Protein AF-A0A0K1W1T4-F1 (afdb_monomer_lite)

Radius of gyration: 21.36 Å; chains: 1; bounding box: 50×46×60 Å

Sequence (310 aa):
MKLNSIQVIDEGYFLVNEHQNFRFDKNIAKSFIEKLEFPIIILDTEFFNNSHDNSDYDKKLYDDKNKDLVYVVQYSFAKSLKEISSRDNKKAIKSISIKRNFNDKSYNFYSQYEKMVVSFLNMCRNKDIKTIVCAGASNDIKIINIWVNNYKKLFSKRPLKMTFLNKEKNETNVNFFDVYDILQNCFSFSNTKSNGEEFWNKNNLPSGKQNDEMISLTSMKKFFGWFDQIVDNIFKTEKHDIYSMCCEAYTFFSYPLDKKISFESYKRMNNTIKKVIDHCYNDVLKILIFFDFIFEFTYNFYDKNKYIKK

pLDDT: mean 92.56, std 5.45, range [69.75, 98.5]

Organism: NCBI:txid216942

Secondary structure (DSSP, 8-state):
--TT-BEEEETTEEESSSS-EEEE-HHHHHHHHTT--SSEEEEEEEEE-GGG-----SS-S--SS---EEEEEEEEEES-HHHHHHS-HHHH-EEEE----TT-TT--HHHHHHHHHHHHHHHHHHTT--EEEESSTHHHHHHHHHHHHHTGGGGSSS--TTEEEETTTTEEEEPEEEHHHHHHHHEEE-SB-TTSSBSS-GGGSPEETTEEEEEPP-SHHHHHHHTGGGS-S-SPP--S-HHHHHHHHHHHHH--TTSPPPHHHHHHHHHHHHHHHHHHHHHHHHHHHHHHHHHHHHHS-TTT-TTB--

Structure (mmCIF, N/CA/C/O backbone):
data_AF-A0A0K1W1T4-F1
#
_entry.id   AF-A0A0K1W1T4-F1
#
loop_
_atom_site.group_PDB
_atom_site.id
_atom_site.type_symbol
_atom_site.label_atom_id
_atom_site.label_alt_id
_atom_site.label_comp_id
_atom_site.label_asym_id
_atom_site.label_entity_id
_atom_site.label_seq_id
_atom_site.pdbx_PDB_ins_code
_atom_site.Cartn_x
_atom_site.Cartn_y
_atom_site.Cartn_z
_atom_site.occupancy
_atom_site.B_iso_or_equiv
_atom_site.auth_seq_id
_atom_site.auth_comp_id
_atom_site.auth_asym_id
_atom_site.auth_atom_id
_atom_site.pdbx_PDB_model_num
ATOM 1 N N . MET A 1 1 ? 0.036 4.161 -15.814 1.00 81.94 1 MET A N 1
ATOM 2 C CA . MET A 1 1 ? 1.180 4.081 -16.739 1.00 81.94 1 MET A CA 1
ATOM 3 C C . MET A 1 1 ? 0.616 3.953 -18.137 1.00 81.94 1 MET A C 1
ATOM 5 O O . MET A 1 1 ? -0.178 3.044 -18.369 1.00 81.94 1 MET A O 1
ATOM 9 N N . LYS A 1 2 ? 0.950 4.898 -19.011 1.00 84.88 2 LYS A N 1
ATOM 10 C CA . LYS A 1 2 ? 0.462 5.005 -20.380 1.00 84.88 2 LYS A CA 1
ATOM 11 C C . LYS A 1 2 ? 0.959 3.803 -21.171 1.00 84.88 2 LYS A C 1
ATOM 13 O O . LYS A 1 2 ? 2.096 3.366 -21.014 1.00 84.88 2 LYS A O 1
ATOM 18 N N . LEU A 1 3 ? 0.075 3.239 -21.979 1.00 88.56 3 LEU A N 1
ATOM 19 C CA . LEU A 1 3 ? 0.405 2.097 -22.823 1.00 88.56 3 LEU A CA 1
ATOM 20 C C . LEU A 1 3 ? 1.237 2.553 -24.026 1.00 88.56 3 LEU A C 1
ATOM 22 O O . LEU A 1 3 ? 1.067 3.674 -24.507 1.00 88.56 3 LEU A O 1
ATOM 26 N N . ASN A 1 4 ? 2.087 1.662 -24.536 1.00 89.50 4 ASN A N 1
ATOM 27 C CA . ASN A 1 4 ? 2.912 1.882 -25.729 1.00 89.50 4 ASN A CA 1
ATOM 28 C C . ASN A 1 4 ? 3.756 3.180 -25.697 1.00 89.50 4 ASN A C 1
ATOM 30 O O . ASN A 1 4 ? 3.875 3.866 -26.713 1.00 89.50 4 ASN A O 1
ATOM 34 N N . SER A 1 5 ? 4.304 3.556 -24.536 1.00 92.12 5 SER A N 1
ATOM 35 C CA . SER A 1 5 ? 5.027 4.825 -24.357 1.00 92.12 5 SER A CA 1
ATOM 36 C C . SER A 1 5 ? 6.529 4.680 -24.115 1.00 92.12 5 SER A C 1
ATOM 38 O O . SER A 1 5 ? 7.229 5.683 -24.173 1.00 92.12 5 SER A O 1
ATOM 40 N N . ILE A 1 6 ? 7.030 3.476 -23.829 1.00 95.25 6 ILE A N 1
ATOM 41 C CA . ILE A 1 6 ? 8.432 3.233 -23.460 1.00 95.25 6 ILE A CA 1
ATOM 42 C C . ILE A 1 6 ? 9.161 2.566 -24.628 1.00 95.25 6 ILE A C 1
ATOM 44 O O . ILE A 1 6 ? 8.670 1.595 -25.196 1.00 95.25 6 ILE A O 1
ATOM 48 N N . GLN A 1 7 ? 10.333 3.074 -24.995 1.00 95.94 7 GLN A N 1
ATOM 49 C CA . GLN A 1 7 ? 11.178 2.493 -26.039 1.00 95.94 7 GLN A CA 1
ATOM 50 C C . GLN A 1 7 ? 12.239 1.583 -25.417 1.00 95.94 7 GLN A C 1
ATOM 52 O O . GLN A 1 7 ? 12.827 1.915 -24.387 1.00 95.94 7 GLN A O 1
ATOM 57 N N . VAL A 1 8 ? 12.492 0.441 -26.054 1.00 96.69 8 VAL A N 1
ATOM 58 C CA . VAL A 1 8 ? 13.604 -0.449 -25.698 1.00 96.69 8 VAL A CA 1
ATOM 59 C C . VAL A 1 8 ? 14.844 0.035 -26.437 1.00 96.69 8 VAL A C 1
ATOM 61 O O . VAL A 1 8 ? 14.818 0.123 -27.662 1.00 96.69 8 VAL A O 1
ATOM 64 N N . ILE A 1 9 ? 15.906 0.358 -25.700 1.00 96.38 9 ILE A N 1
ATOM 65 C CA . ILE A 1 9 ? 17.200 0.723 -26.290 1.00 96.38 9 ILE A CA 1
ATOM 66 C C . ILE A 1 9 ? 18.110 -0.502 -26.352 1.00 96.38 9 ILE A C 1
ATOM 68 O O . ILE A 1 9 ? 18.726 -0.758 -27.381 1.00 96.38 9 ILE A O 1
ATOM 72 N N . ASP A 1 10 ? 18.163 -1.259 -25.256 1.00 93.12 10 ASP A N 1
ATOM 73 C CA . ASP A 1 10 ? 18.922 -2.503 -25.121 1.00 93.12 10 ASP A CA 1
ATOM 74 C C . ASP A 1 10 ? 18.298 -3.378 -24.015 1.00 93.12 10 ASP A C 1
ATOM 76 O O . ASP A 1 10 ? 17.345 -2.961 -23.344 1.00 93.12 10 ASP A O 1
ATOM 80 N N . GLU A 1 11 ? 18.817 -4.588 -23.796 1.00 90.56 11 GLU A N 1
ATOM 81 C CA . GLU A 1 11 ? 18.393 -5.457 -22.700 1.00 90.56 11 GLU A CA 1
ATOM 82 C C . GLU A 1 11 ? 18.518 -4.728 -21.353 1.00 90.56 11 GLU A C 1
ATOM 84 O O . GLU A 1 11 ? 19.592 -4.317 -20.913 1.00 90.56 11 GLU A O 1
ATOM 89 N N . GLY A 1 12 ? 17.374 -4.540 -20.692 1.00 94.19 12 GLY A N 1
ATOM 90 C CA . GLY A 1 12 ? 17.318 -3.856 -19.404 1.00 94.19 12 GLY A CA 1
ATOM 91 C C . GLY A 1 12 ? 17.535 -2.341 -19.472 1.00 94.19 12 GLY A C 1
ATOM 92 O O . GLY A 1 12 ? 17.618 -1.732 -18.408 1.00 94.19 12 GLY A O 1
ATOM 93 N N . TYR A 1 13 ? 17.600 -1.718 -20.658 1.00 97.12 13 TYR A N 1
ATOM 94 C CA . TYR A 1 13 ? 17.731 -0.267 -20.827 1.00 97.12 13 TYR A CA 1
ATOM 95 C C . TYR A 1 13 ? 16.568 0.332 -21.628 1.00 97.12 13 TYR A C 1
ATOM 97 O O . TYR A 1 13 ? 16.331 -0.014 -22.788 1.00 97.12 13 TYR A O 1
ATOM 105 N N . PHE A 1 14 ? 15.851 1.266 -21.001 1.00 97.25 14 PHE A N 1
ATOM 106 C CA . PHE A 1 14 ? 14.583 1.786 -21.496 1.00 97.25 14 PHE A CA 1
ATOM 107 C C . PHE A 1 14 ? 14.560 3.312 -21.527 1.00 97.25 14 PHE A C 1
ATOM 109 O O . PHE A 1 14 ? 14.937 3.976 -20.559 1.00 97.25 14 PHE A O 1
ATOM 116 N N . LEU A 1 15 ? 14.043 3.864 -22.623 1.00 96.31 15 LEU A N 1
ATOM 117 C CA . LEU A 1 15 ? 13.869 5.298 -22.832 1.00 96.31 15 LEU A CA 1
ATOM 118 C C . LEU A 1 15 ? 12.386 5.667 -22.722 1.00 96.31 15 LEU A C 1
ATOM 120 O O . LEU A 1 15 ? 11.534 5.077 -23.387 1.00 96.31 15 LEU A O 1
ATOM 124 N N . VAL A 1 16 ? 12.077 6.654 -21.885 1.00 94.69 16 VAL A N 1
ATOM 125 C CA . VAL A 1 16 ? 10.714 7.177 -21.693 1.00 94.69 16 VAL A CA 1
ATOM 126 C C . VAL A 1 16 ? 10.476 8.397 -22.578 1.00 94.69 16 VAL A C 1
ATOM 128 O O . VAL A 1 16 ? 9.443 8.498 -23.234 1.00 94.69 16 VAL A O 1
ATOM 131 N N . ASN A 1 17 ? 11.442 9.311 -22.610 1.00 92.19 17 ASN A N 1
ATOM 132 C CA . ASN A 1 17 ? 11.513 10.466 -23.504 1.00 92.19 17 ASN A CA 1
ATOM 133 C C . ASN A 1 17 ? 12.986 10.874 -23.672 1.00 92.19 17 ASN A C 1
ATOM 135 O O . ASN A 1 17 ? 13.865 10.227 -23.113 1.00 92.19 17 ASN A O 1
ATOM 139 N N . GLU A 1 18 ? 13.262 11.940 -24.422 1.00 93.75 18 GLU A N 1
ATOM 140 C CA . GLU A 1 18 ? 14.630 12.401 -24.713 1.00 93.75 18 GLU A CA 1
ATOM 141 C C . GLU A 1 18 ? 15.476 12.723 -23.468 1.00 93.75 18 GLU A C 1
ATOM 143 O O . GLU A 1 18 ? 16.703 12.678 -23.526 1.00 93.75 18 GLU A O 1
ATOM 148 N N . HIS A 1 19 ? 14.834 12.995 -22.331 1.00 94.81 19 HIS A N 1
ATOM 149 C CA . HIS A 1 19 ? 15.504 13.336 -21.083 1.00 94.81 19 HIS A CA 1
ATOM 150 C C . HIS A 1 19 ? 15.443 12.223 -20.042 1.00 94.81 19 HIS A C 1
ATOM 152 O O . HIS A 1 19 ? 16.294 12.191 -19.161 1.00 94.81 19 HIS A O 1
ATOM 158 N N . GLN A 1 20 ? 14.478 11.308 -20.119 1.00 95.69 20 GLN A N 1
ATOM 159 C CA . GLN A 1 20 ? 14.193 10.328 -19.076 1.00 95.69 20 GLN A CA 1
ATOM 160 C C . GLN A 1 20 ? 14.427 8.901 -19.548 1.00 95.69 20 GLN A C 1
ATOM 162 O O . GLN A 1 20 ? 13.792 8.420 -20.488 1.00 95.69 20 GLN A O 1
ATOM 167 N N . ASN A 1 21 ? 15.297 8.193 -18.836 1.00 96.69 21 ASN A N 1
ATOM 168 C CA . ASN A 1 21 ? 15.577 6.785 -19.072 1.00 96.69 21 ASN A CA 1
ATOM 169 C C . ASN A 1 21 ? 15.742 6.022 -17.755 1.00 96.69 21 ASN A C 1
ATOM 171 O O . ASN A 1 21 ? 16.046 6.601 -16.710 1.00 96.69 21 ASN A O 1
ATOM 175 N N . PHE A 1 22 ? 15.520 4.713 -17.804 1.00 97.38 22 PHE A N 1
ATOM 176 C CA . PHE A 1 22 ? 15.737 3.838 -16.662 1.00 97.38 22 PHE A CA 1
ATOM 177 C C . PHE A 1 22 ? 16.382 2.522 -17.088 1.00 97.38 22 PHE A C 1
ATOM 179 O O . PHE A 1 22 ? 16.224 2.053 -18.217 1.00 97.38 22 PHE A O 1
ATOM 186 N N . ARG A 1 23 ? 17.105 1.915 -16.150 1.00 97.75 23 ARG A N 1
ATOM 187 C CA . ARG A 1 23 ? 17.592 0.543 -16.241 1.00 97.75 23 ARG A CA 1
ATOM 188 C C . ARG A 1 23 ? 16.795 -0.352 -15.309 1.00 97.75 23 ARG A C 1
ATOM 190 O O . ARG A 1 23 ? 16.419 0.084 -14.221 1.00 97.75 23 ARG A O 1
ATOM 197 N N . PHE A 1 24 ? 16.553 -1.586 -15.732 1.00 97.31 24 PHE A N 1
ATOM 198 C CA . PHE A 1 24 ? 15.822 -2.581 -14.956 1.00 97.31 24 PHE A CA 1
ATOM 199 C C . PHE A 1 24 ? 16.460 -3.965 -15.076 1.00 97.31 24 PHE A C 1
ATOM 201 O O . PHE A 1 24 ? 16.630 -4.480 -16.181 1.00 97.31 24 PHE A O 1
ATOM 208 N N . ASP A 1 25 ? 16.756 -4.580 -13.932 1.00 97.12 25 ASP A N 1
ATOM 209 C CA . ASP A 1 25 ? 17.255 -5.953 -13.861 1.00 97.12 25 ASP A CA 1
ATOM 210 C C . ASP A 1 25 ? 16.106 -6.938 -13.590 1.00 97.12 25 ASP A C 1
ATOM 212 O O . ASP A 1 25 ? 15.606 -7.070 -12.466 1.00 97.12 25 ASP A O 1
ATOM 216 N N . LYS A 1 26 ? 15.707 -7.669 -14.638 1.00 95.88 26 LYS A N 1
ATOM 217 C CA . LYS A 1 26 ? 14.633 -8.672 -14.568 1.00 95.88 26 LYS A CA 1
ATOM 218 C C . LYS A 1 26 ? 14.968 -9.857 -13.658 1.00 95.88 26 LYS A C 1
ATOM 220 O O . LYS A 1 26 ? 14.061 -10.439 -13.066 1.00 95.88 26 LYS A O 1
ATOM 225 N N . ASN A 1 27 ? 16.241 -10.240 -13.550 1.00 95.81 27 ASN A N 1
ATOM 226 C CA . ASN A 1 27 ? 16.654 -11.415 -12.785 1.00 95.81 27 ASN A CA 1
ATOM 227 C C . ASN A 1 27 ? 16.607 -11.108 -11.287 1.00 95.81 27 ASN A C 1
ATOM 229 O O . ASN A 1 27 ? 16.060 -11.894 -10.511 1.00 95.81 27 ASN A O 1
ATOM 233 N N . ILE A 1 28 ? 17.095 -9.927 -10.894 1.00 96.31 28 ILE A N 1
ATOM 234 C CA . ILE A 1 28 ? 16.978 -9.444 -9.515 1.00 96.31 28 ILE A CA 1
ATOM 235 C C . ILE A 1 28 ? 15.500 -9.290 -9.148 1.00 96.31 28 ILE A C 1
ATOM 237 O O . ILE A 1 28 ? 15.074 -9.833 -8.126 1.00 96.31 28 ILE A O 1
ATOM 241 N N . ALA A 1 29 ? 14.689 -8.652 -9.998 1.00 96.25 29 ALA A N 1
ATOM 242 C CA . ALA A 1 29 ? 13.256 -8.494 -9.751 1.00 96.25 29 ALA A CA 1
ATOM 243 C C . ALA A 1 29 ? 12.542 -9.837 -9.549 1.00 96.25 29 ALA A C 1
ATOM 245 O O . ALA A 1 29 ? 11.797 -10.002 -8.581 1.00 96.25 29 ALA A O 1
ATOM 246 N N . LYS A 1 30 ? 12.825 -10.828 -10.403 1.00 95.75 30 LYS A N 1
ATOM 247 C CA . LYS A 1 30 ? 12.283 -12.184 -10.273 1.00 95.75 30 LYS A CA 1
ATOM 248 C C . LYS A 1 30 ? 12.636 -12.811 -8.921 1.00 95.75 30 LYS A C 1
ATOM 250 O O . LYS A 1 30 ? 11.747 -13.348 -8.268 1.00 95.75 30 LYS A O 1
ATOM 255 N N . SER A 1 31 ? 13.878 -12.658 -8.455 1.00 95.88 31 SER A N 1
ATOM 256 C CA . SER A 1 31 ? 14.313 -13.186 -7.151 1.00 95.88 31 SER A CA 1
ATOM 257 C C . SER A 1 31 ? 13.570 -12.570 -5.956 1.00 95.88 31 SER A C 1
ATOM 259 O O . SER A 1 31 ? 13.347 -13.243 -4.950 1.00 95.88 31 SER A O 1
ATOM 261 N N . PHE A 1 32 ? 13.161 -11.299 -6.046 1.00 94.94 32 PHE A N 1
ATOM 262 C CA . PHE A 1 32 ? 12.328 -10.660 -5.026 1.00 94.94 32 PHE A CA 1
ATOM 263 C C . PHE A 1 32 ? 10.884 -11.151 -5.096 1.00 94.94 32 PHE A C 1
ATOM 265 O O . PHE A 1 32 ? 10.299 -11.489 -4.070 1.00 94.94 32 PHE A O 1
ATOM 272 N N . ILE A 1 33 ? 10.320 -11.228 -6.301 1.00 93.81 33 ILE A N 1
ATOM 273 C CA . ILE A 1 33 ? 8.944 -11.682 -6.521 1.00 93.81 33 ILE A CA 1
ATOM 274 C C . ILE A 1 33 ? 8.751 -13.130 -6.067 1.00 93.81 33 ILE A C 1
ATOM 276 O O . ILE A 1 33 ? 7.717 -13.450 -5.492 1.00 93.81 33 ILE A O 1
ATOM 280 N N . GLU A 1 34 ? 9.730 -14.006 -6.289 1.00 92.38 34 GLU A N 1
ATOM 281 C CA . GLU A 1 34 ? 9.662 -15.415 -5.882 1.00 92.38 34 GLU A CA 1
ATOM 282 C C . GLU A 1 34 ? 9.606 -15.606 -4.356 1.00 92.38 34 GLU A C 1
ATOM 284 O O . GLU A 1 34 ? 9.169 -16.658 -3.893 1.00 92.38 34 GLU A O 1
ATOM 289 N N . LYS A 1 35 ? 9.965 -14.582 -3.567 1.00 91.88 35 LYS A N 1
ATOM 290 C CA . LYS A 1 35 ? 9.791 -14.574 -2.103 1.00 91.88 35 LYS A CA 1
ATOM 291 C C . LYS A 1 35 ? 8.352 -14.266 -1.670 1.00 91.88 35 LYS A C 1
ATOM 293 O O . LYS A 1 35 ? 8.013 -14.494 -0.511 1.00 91.88 35 LYS A O 1
ATOM 298 N N . LEU A 1 36 ? 7.507 -13.729 -2.557 1.00 94.81 36 LEU A N 1
ATOM 299 C CA . LEU A 1 36 ? 6.103 -13.455 -2.249 1.00 94.81 36 LEU A CA 1
ATOM 300 C C . LEU A 1 36 ? 5.305 -14.757 -2.206 1.00 94.81 36 LEU A C 1
ATOM 302 O O . LEU A 1 36 ? 5.091 -15.420 -3.223 1.00 94.81 36 LEU A O 1
ATOM 306 N N . GLU A 1 37 ? 4.765 -15.078 -1.036 1.00 97.12 37 GLU A N 1
ATOM 307 C CA . GLU A 1 37 ? 3.865 -16.210 -0.894 1.00 97.12 37 GLU A CA 1
ATOM 308 C C . GLU A 1 37 ? 2.420 -15.768 -1.135 1.00 97.12 37 GLU A C 1
ATOM 310 O O . GLU A 1 37 ? 1.827 -15.010 -0.371 1.00 97.12 37 GLU A O 1
ATOM 315 N N . PHE A 1 38 ? 1.806 -16.276 -2.202 1.00 97.62 38 PHE A N 1
ATOM 316 C CA . PHE A 1 38 ? 0.398 -16.008 -2.491 1.00 97.62 38 PHE A CA 1
ATOM 317 C C . PHE A 1 38 ? -0.547 -16.971 -1.739 1.00 97.62 38 PHE A C 1
ATOM 319 O O . PHE A 1 38 ? -0.213 -18.152 -1.549 1.00 97.62 38 PHE A O 1
ATOM 326 N N . PRO A 1 39 ? -1.765 -16.522 -1.368 1.00 98.38 39 PRO A N 1
ATOM 327 C CA . PRO A 1 39 ? -2.349 -15.204 -1.642 1.00 98.38 39 PRO A CA 1
ATOM 328 C C . PRO A 1 39 ? -1.813 -14.093 -0.727 1.00 98.38 39 PRO A C 1
ATOM 330 O O . PRO A 1 39 ? -1.494 -14.326 0.437 1.00 98.38 39 PRO A O 1
ATOM 333 N N . ILE A 1 40 ? -1.758 -12.873 -1.260 1.00 98.38 40 ILE A N 1
ATOM 334 C CA . ILE A 1 40 ? -1.239 -11.687 -0.570 1.00 98.38 40 ILE A CA 1
ATOM 335 C C . ILE A 1 40 ? -2.351 -10.694 -0.237 1.00 98.38 40 ILE A C 1
ATOM 337 O O . ILE A 1 40 ? -3.405 -10.667 -0.886 1.00 98.38 40 ILE A O 1
ATOM 341 N N . ILE A 1 41 ? -2.083 -9.844 0.750 1.00 98.38 41 ILE A N 1
ATOM 342 C CA . ILE A 1 41 ? -2.816 -8.600 0.985 1.00 98.38 41 ILE A CA 1
ATOM 343 C C . ILE A 1 41 ? -1.855 -7.432 0.774 1.00 98.38 41 ILE A C 1
ATOM 345 O O . ILE A 1 41 ? -0.801 -7.384 1.392 1.00 98.38 41 ILE A O 1
ATOM 349 N N . ILE A 1 42 ? -2.212 -6.510 -0.110 1.00 98.31 42 ILE A N 1
ATOM 350 C CA . ILE A 1 42 ? -1.525 -5.229 -0.279 1.00 98.31 42 ILE A CA 1
ATOM 351 C C . ILE A 1 42 ? -2.314 -4.218 0.528 1.00 98.31 42 ILE A C 1
ATOM 353 O O . ILE A 1 42 ? -3.527 -4.142 0.328 1.00 98.31 42 ILE A O 1
ATOM 357 N N . LEU A 1 43 ? -1.677 -3.489 1.436 1.00 97.31 43 LEU A N 1
ATOM 358 C CA . LEU A 1 43 ? -2.380 -2.557 2.307 1.00 97.31 43 LEU A CA 1
ATOM 359 C C . LEU A 1 43 ? -1.576 -1.300 2.601 1.00 97.31 43 LEU A C 1
ATOM 361 O O . LEU A 1 43 ? -0.361 -1.266 2.433 1.00 97.31 43 LEU A O 1
ATOM 365 N N . ASP A 1 44 ? -2.314 -0.310 3.072 1.00 96.31 44 ASP A N 1
ATOM 366 C CA . ASP A 1 44 ? -1.817 0.900 3.700 1.00 96.31 44 ASP A CA 1
ATOM 367 C C . ASP A 1 44 ? -2.730 1.224 4.894 1.00 96.31 44 ASP A C 1
ATOM 369 O O . ASP A 1 44 ? -3.920 0.856 4.891 1.00 96.31 44 ASP A O 1
ATOM 373 N N . THR A 1 45 ? -2.181 1.852 5.935 1.00 95.69 45 THR A N 1
ATOM 374 C CA . THR A 1 45 ? -2.951 2.247 7.118 1.00 95.69 45 THR A CA 1
ATOM 375 C C . THR A 1 45 ? -2.727 3.698 7.498 1.00 95.69 45 THR A C 1
ATOM 377 O O . THR A 1 45 ? -1.628 4.229 7.412 1.00 95.69 45 THR A O 1
ATOM 380 N N . GLU A 1 46 ? -3.784 4.316 8.018 1.00 95.12 46 GLU A N 1
ATOM 381 C CA . GLU A 1 46 ? -3.698 5.633 8.643 1.00 95.12 46 GLU A CA 1
ATOM 382 C C . GLU A 1 46 ? -3.993 5.478 10.129 1.00 95.12 46 GLU A C 1
ATOM 384 O O . GLU A 1 46 ? -4.981 4.839 10.529 1.00 95.12 46 GLU A O 1
ATOM 389 N N . PHE A 1 47 ? -3.120 6.047 10.956 1.00 93.56 47 PHE A N 1
ATOM 390 C CA . PHE A 1 47 ? -3.125 5.837 12.397 1.00 93.56 47 PHE A CA 1
ATOM 391 C C . PHE A 1 47 ? -2.863 7.115 13.189 1.00 93.56 47 PHE A C 1
ATOM 393 O O . PHE A 1 47 ? -2.248 8.072 12.725 1.00 93.56 47 PHE A O 1
ATOM 400 N N . PHE A 1 48 ? -3.343 7.114 14.428 1.00 92.25 48 PHE A N 1
ATOM 401 C CA . PHE A 1 48 ? -3.051 8.140 15.412 1.00 92.25 48 PHE A CA 1
ATOM 402 C C . PHE A 1 48 ? -1.849 7.752 16.256 1.00 92.25 48 PHE A C 1
ATOM 404 O O . PHE A 1 48 ? -1.687 6.589 16.616 1.00 92.25 48 PHE A O 1
ATOM 411 N N . ASN A 1 49 ? -1.056 8.754 16.609 1.00 88.62 49 ASN A N 1
ATOM 412 C CA . ASN A 1 49 ? -0.004 8.668 17.604 1.00 88.62 49 ASN A CA 1
ATOM 413 C C . ASN A 1 49 ? -0.018 9.977 18.409 1.00 88.62 49 ASN A C 1
ATOM 415 O O . ASN A 1 49 ? -0.885 10.834 18.204 1.00 88.62 49 ASN A O 1
ATOM 419 N N . ASN A 1 50 ? 0.936 10.132 19.322 1.00 86.94 50 ASN A N 1
ATOM 420 C CA . ASN A 1 50 ? 1.005 11.296 20.198 1.00 86.94 50 ASN A CA 1
ATOM 421 C C . ASN A 1 50 ? 1.145 12.644 19.468 1.00 86.94 50 ASN A C 1
ATOM 423 O O . ASN A 1 50 ? 0.728 13.649 20.031 1.00 86.94 50 ASN A O 1
ATOM 427 N N . SER A 1 51 ? 1.714 12.696 18.258 1.00 88.62 51 SER A N 1
ATOM 428 C CA . SER A 1 51 ? 1.903 13.962 17.539 1.00 88.62 51 SER A CA 1
ATOM 429 C C . SER A 1 51 ? 0.620 14.472 16.887 1.00 88.62 51 SER A C 1
ATOM 431 O O . SER A 1 51 ? 0.521 15.654 16.582 1.00 88.62 51 SER A O 1
ATOM 433 N N . HIS A 1 52 ? -0.393 13.620 16.715 1.00 91.19 52 HIS A N 1
ATOM 434 C CA . HIS A 1 52 ? -1.664 14.024 16.113 1.00 91.19 52 HIS A CA 1
ATOM 435 C C . HIS A 1 52 ? -2.631 14.700 17.102 1.00 91.19 52 HIS A C 1
ATOM 437 O O . HIS A 1 52 ? -3.667 15.221 16.681 1.00 91.19 52 HIS A O 1
ATOM 443 N N . ASP A 1 53 ? -2.314 14.705 18.398 1.00 87.69 53 ASP A N 1
ATOM 444 C CA . ASP A 1 53 ? -3.148 15.319 19.429 1.00 87.69 53 ASP A CA 1
ATOM 445 C C . ASP A 1 53 ? -2.854 16.810 19.596 1.00 87.69 53 ASP A C 1
ATOM 447 O O . ASP A 1 53 ? -1.978 17.215 20.356 1.00 87.69 53 ASP A O 1
ATOM 451 N N . ASN A 1 54 ? -3.651 17.621 18.903 1.00 82.06 54 ASN A N 1
ATOM 452 C CA . ASN A 1 54 ? -3.668 19.076 19.053 1.00 82.06 54 ASN A CA 1
ATOM 453 C C . ASN A 1 54 ? -4.880 19.553 19.872 1.00 82.06 54 ASN A C 1
ATOM 455 O O . ASN A 1 54 ? -5.291 20.706 19.743 1.00 82.06 54 ASN A O 1
ATOM 459 N N . SER A 1 55 ? -5.522 18.658 20.629 1.00 77.38 55 SER A N 1
ATOM 460 C CA . SER A 1 55 ? -6.756 18.961 21.352 1.00 77.38 55 SER A CA 1
ATOM 461 C C . SER A 1 55 ? -6.508 19.170 22.842 1.00 77.38 55 SER A C 1
ATOM 463 O O . SER A 1 55 ? -5.791 18.404 23.476 1.00 77.38 55 SER A O 1
ATOM 465 N N . ASP A 1 56 ? -7.198 20.145 23.430 1.00 79.88 56 ASP A N 1
ATOM 466 C CA . ASP A 1 56 ? -7.203 20.370 24.883 1.00 79.88 56 ASP A CA 1
ATOM 467 C C . ASP A 1 56 ? -8.211 19.450 25.602 1.00 79.88 56 ASP A C 1
ATOM 469 O O . ASP A 1 56 ? -8.843 19.832 26.586 1.00 79.88 56 ASP A O 1
ATOM 473 N N . TYR A 1 57 ? -8.468 18.254 25.062 1.00 82.94 57 TYR A N 1
ATOM 474 C CA . TYR A 1 57 ? -9.429 17.322 25.646 1.00 82.94 57 TYR A CA 1
ATOM 475 C C . TYR A 1 57 ? -8.758 16.455 26.711 1.00 82.94 57 TYR A C 1
ATOM 477 O O . TYR A 1 57 ? -7.752 15.799 26.448 1.00 82.94 57 TYR A O 1
ATOM 485 N N . ASP A 1 58 ? -9.380 16.371 27.890 1.00 74.44 58 ASP A N 1
ATOM 486 C CA . ASP A 1 58 ? -8.867 15.567 29.010 1.00 74.44 58 ASP A CA 1
ATOM 487 C C . ASP A 1 58 ? -8.718 14.082 28.647 1.00 74.44 58 ASP A C 1
ATOM 489 O O . ASP A 1 58 ? -7.807 13.392 29.108 1.00 74.44 58 ASP A O 1
ATOM 493 N N . LYS A 1 59 ? -9.625 13.569 27.805 1.00 76.25 59 LYS A N 1
ATOM 494 C CA . LYS A 1 59 ? -9.620 12.172 27.377 1.00 76.25 59 LYS A CA 1
ATOM 495 C C . LYS A 1 59 ? -8.896 12.011 26.045 1.00 76.25 59 LYS A C 1
ATOM 497 O O . LYS A 1 59 ? -9.454 12.280 24.982 1.00 76.25 59 LYS A O 1
ATOM 502 N N . LYS A 1 60 ? -7.685 11.472 26.124 1.00 83.25 60 LYS A N 1
ATOM 503 C CA . LYS A 1 60 ? -6.864 11.106 24.967 1.00 83.25 60 LYS A C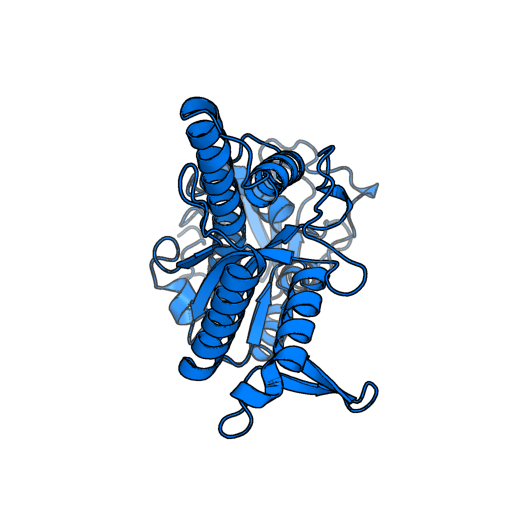A 1
ATOM 504 C C . LYS A 1 60 ? -7.222 9.718 24.444 1.00 83.25 60 LYS A C 1
ATOM 506 O O . LYS A 1 60 ? -7.710 8.870 25.192 1.00 83.25 60 LYS A O 1
ATOM 511 N N . LEU A 1 61 ? -6.997 9.494 23.148 1.00 84.69 61 LEU A N 1
ATOM 512 C CA . LEU A 1 61 ? -7.198 8.175 22.535 1.00 84.69 61 LEU A CA 1
ATOM 513 C C . LEU A 1 61 ? -5.974 7.268 22.683 1.00 84.69 61 LEU A C 1
ATOM 515 O O . LEU A 1 61 ? -6.133 6.054 22.703 1.00 84.69 61 LEU A O 1
ATOM 519 N N . TYR A 1 62 ? -4.769 7.820 22.785 1.00 77.62 62 TYR A N 1
ATOM 520 C CA . TYR A 1 62 ? -3.539 7.040 22.917 1.00 77.62 62 TYR A CA 1
ATOM 521 C C . TYR A 1 62 ? -3.080 6.967 24.380 1.00 77.62 62 TYR A C 1
ATOM 523 O O . TYR A 1 62 ? -3.355 7.862 25.179 1.00 77.62 62 TYR A O 1
ATOM 531 N N . ASP A 1 63 ? -2.360 5.899 24.712 1.00 74.81 63 ASP A N 1
ATOM 532 C CA . ASP A 1 63 ? -1.695 5.700 26.002 1.00 74.81 63 ASP A CA 1
ATOM 533 C C . ASP A 1 63 ? -0.334 5.007 25.789 1.00 74.81 63 ASP A C 1
ATOM 535 O O . ASP A 1 63 ? 0.034 4.658 24.663 1.00 74.81 63 ASP A O 1
ATOM 539 N N . ASP A 1 64 ? 0.431 4.787 26.862 1.00 69.94 64 ASP A N 1
ATOM 540 C CA . ASP A 1 64 ? 1.751 4.142 26.780 1.00 69.94 64 ASP A CA 1
ATOM 541 C C . ASP A 1 64 ? 1.716 2.716 26.205 1.00 69.94 64 ASP A C 1
ATOM 543 O O . ASP A 1 64 ? 2.739 2.221 25.722 1.00 69.94 64 ASP A O 1
ATOM 547 N N . LYS A 1 65 ? 0.554 2.052 26.235 1.00 69.75 65 LYS A N 1
ATOM 548 C CA . LYS A 1 65 ? 0.336 0.706 25.688 1.00 69.75 65 LYS A CA 1
ATOM 549 C C . LYS A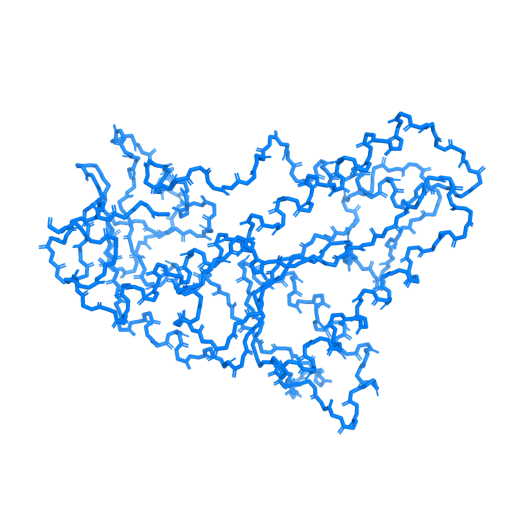 1 65 ? -0.162 0.748 24.238 1.00 69.75 65 LYS A C 1
ATOM 551 O O . LYS A 1 65 ? 0.133 -0.166 23.474 1.00 69.75 65 LYS A O 1
ATOM 556 N N . ASN A 1 66 ? -0.870 1.804 23.850 1.00 70.56 66 ASN A N 1
ATOM 557 C CA . ASN A 1 66 ? -1.537 1.994 22.566 1.00 70.56 66 ASN A CA 1
ATOM 558 C C . ASN A 1 66 ? -1.007 3.254 21.872 1.00 70.56 66 ASN A C 1
ATOM 560 O O . ASN A 1 66 ? -1.713 4.253 21.732 1.00 70.56 66 ASN A O 1
ATOM 564 N N . LYS A 1 67 ? 0.262 3.200 21.456 1.00 82.06 67 LYS A N 1
ATOM 565 C CA . LYS A 1 67 ? 0.968 4.346 20.860 1.00 82.06 67 LYS A CA 1
ATOM 566 C C . LYS A 1 67 ? 0.567 4.632 19.415 1.00 82.06 67 LYS A C 1
ATOM 568 O O . LYS A 1 67 ? 0.654 5.777 18.995 1.00 82.06 67 LYS A O 1
ATOM 573 N N . ASP A 1 68 ? 0.127 3.601 18.698 1.00 88.69 68 ASP A N 1
ATOM 574 C CA . ASP A 1 68 ? -0.199 3.647 17.275 1.00 88.69 68 ASP A CA 1
ATOM 575 C C . ASP A 1 68 ? -1.608 3.050 17.072 1.00 88.69 68 ASP A C 1
ATOM 577 O O . ASP A 1 68 ? -1.816 1.841 17.215 1.00 88.69 68 ASP A O 1
ATOM 581 N N . LEU A 1 69 ? -2.601 3.903 16.802 1.00 92.31 69 LEU A N 1
ATOM 582 C CA . LEU A 1 69 ? -4.022 3.540 16.716 1.00 92.31 69 LEU A CA 1
ATOM 583 C C . LEU A 1 69 ? -4.571 3.762 15.312 1.00 92.31 69 LEU A C 1
ATOM 585 O O . LEU A 1 69 ? -4.947 4.873 14.943 1.00 92.31 69 LEU A O 1
ATOM 589 N N . VAL A 1 70 ? -4.654 2.687 14.535 1.00 94.88 70 VAL A N 1
ATOM 590 C CA . VAL A 1 70 ? -5.221 2.721 13.181 1.00 94.88 70 VAL A CA 1
ATOM 591 C C . VAL A 1 70 ? -6.696 3.114 13.215 1.00 94.88 70 VAL A C 1
ATOM 593 O O . VAL A 1 70 ? -7.460 2.660 14.065 1.00 94.88 70 VAL A O 1
ATOM 596 N N . TYR A 1 71 ? -7.118 3.922 12.252 1.00 95.69 71 TYR A N 1
ATOM 597 C CA . TYR A 1 71 ? -8.523 4.283 12.060 1.00 95.69 71 TYR A CA 1
ATOM 598 C C . TYR A 1 71 ? -8.993 4.114 10.611 1.00 95.69 71 TYR A C 1
ATOM 600 O O . TYR A 1 71 ? -10.204 4.119 10.367 1.00 95.69 71 TYR A O 1
ATOM 608 N N . VAL A 1 72 ? -8.067 3.906 9.669 1.00 96.88 72 VAL A N 1
ATOM 609 C CA . VAL A 1 72 ? -8.338 3.509 8.282 1.00 96.88 72 VAL A CA 1
ATOM 610 C C . VAL A 1 72 ? -7.348 2.425 7.864 1.00 96.88 72 VAL A C 1
ATOM 612 O O . VAL A 1 72 ? -6.152 2.544 8.093 1.00 96.88 72 VAL A O 1
ATOM 615 N N . VAL A 1 73 ? -7.859 1.388 7.207 1.00 97.62 73 VAL A N 1
ATOM 616 C CA . VAL A 1 73 ? -7.085 0.401 6.453 1.00 97.62 73 VAL A CA 1
ATOM 617 C C . VAL A 1 73 ? -7.637 0.388 5.037 1.00 97.62 73 VAL A C 1
ATOM 619 O O . VAL A 1 73 ? -8.821 0.088 4.836 1.00 97.62 73 VAL A O 1
ATOM 622 N N . GLN A 1 74 ? -6.794 0.672 4.052 1.00 97.75 74 GLN A N 1
ATOM 623 C CA . GLN A 1 74 ? -7.087 0.373 2.654 1.00 97.75 74 GLN A CA 1
ATOM 624 C C . GLN A 1 74 ? -6.324 -0.877 2.271 1.00 97.75 74 GLN A C 1
ATOM 626 O O . GLN A 1 74 ? -5.178 -1.060 2.665 1.00 97.75 74 GLN A O 1
ATOM 631 N N . TYR A 1 75 ? -6.965 -1.775 1.534 1.00 98.25 75 TYR A N 1
ATOM 632 C CA . TYR A 1 75 ? -6.328 -3.032 1.181 1.00 98.25 75 TYR A CA 1
ATOM 633 C C . TYR A 1 75 ? -6.874 -3.634 -0.105 1.00 98.25 75 TYR A C 1
ATOM 635 O O . TYR A 1 75 ? -8.001 -3.376 -0.525 1.00 98.25 75 TYR A O 1
ATOM 643 N N . SER A 1 76 ? -6.082 -4.509 -0.709 1.00 98.50 76 SER A N 1
ATOM 644 C CA . SER A 1 76 ? -6.441 -5.289 -1.882 1.00 98.50 76 SER A CA 1
ATOM 645 C C . SER A 1 76 ? -5.858 -6.693 -1.772 1.00 98.50 76 SER A C 1
ATOM 647 O O . SER A 1 76 ? -4.683 -6.870 -1.466 1.00 98.50 76 SER A O 1
ATOM 649 N N . PHE A 1 77 ? -6.676 -7.713 -2.020 1.00 98.19 77 PHE A N 1
ATOM 650 C CA . PHE A 1 77 ? -6.209 -9.103 -2.055 1.00 98.19 77 PHE A CA 1
ATOM 651 C C . PHE A 1 77 ? -5.711 -9.462 -3.445 1.00 98.19 77 PHE A C 1
ATOM 653 O O . PHE A 1 77 ? -6.264 -8.960 -4.416 1.00 98.19 77 PHE A O 1
ATOM 660 N N . ALA A 1 78 ? -4.758 -10.381 -3.563 1.00 98.12 78 ALA A N 1
ATOM 661 C CA . ALA A 1 78 ? -4.397 -10.980 -4.847 1.00 98.12 78 ALA A CA 1
ATOM 662 C C . ALA A 1 78 ? -3.934 -12.431 -4.675 1.00 98.12 78 ALA A C 1
ATOM 664 O O . ALA A 1 78 ? -3.280 -12.771 -3.691 1.00 98.12 78 ALA A O 1
ATOM 665 N N . LYS A 1 79 ? -4.258 -13.295 -5.641 1.00 97.50 79 LYS A N 1
ATOM 666 C CA . LYS A 1 79 ? -3.817 -14.700 -5.689 1.00 97.50 79 LYS A CA 1
ATOM 667 C C . LYS A 1 79 ? -2.573 -14.913 -6.550 1.00 97.50 79 LYS A C 1
ATOM 669 O O . LYS A 1 79 ? -1.979 -15.981 -6.482 1.00 97.50 79 LYS A O 1
ATOM 674 N N . SER A 1 80 ? -2.207 -13.940 -7.380 1.00 96.94 80 SER A N 1
ATOM 675 C CA . SER A 1 80 ? -0.974 -13.937 -8.178 1.00 96.94 80 SER A CA 1
ATOM 676 C C . SER A 1 80 ? -0.680 -12.529 -8.705 1.00 96.94 80 SER A C 1
ATOM 678 O O . SER A 1 80 ? -1.589 -11.700 -8.774 1.00 96.94 80 SER A O 1
ATOM 680 N N . LEU A 1 81 ? 0.551 -12.270 -9.158 1.00 95.88 81 LEU A N 1
ATOM 681 C CA . LEU A 1 81 ? 0.868 -11.034 -9.891 1.00 95.88 81 LEU A CA 1
ATOM 682 C C . LEU A 1 81 ? 0.099 -10.921 -11.215 1.00 95.88 81 LEU A C 1
ATOM 684 O O . LEU A 1 81 ? -0.366 -9.840 -11.564 1.00 95.88 81 LEU A O 1
ATOM 688 N N . LYS A 1 82 ? -0.108 -12.041 -11.919 1.00 95.75 82 LYS A N 1
ATOM 689 C CA . LYS A 1 82 ? -0.900 -12.070 -13.159 1.00 95.75 82 LYS A CA 1
ATOM 690 C C . LYS A 1 82 ? -2.329 -11.565 -12.929 1.00 95.75 82 LYS A C 1
ATOM 692 O O . LYS A 1 82 ? -2.886 -10.874 -13.779 1.00 95.75 82 LYS A O 1
ATOM 697 N N . GLU A 1 83 ? -2.925 -11.888 -11.779 1.00 96.81 83 GLU A N 1
ATOM 698 C CA . GLU A 1 83 ? -4.240 -11.361 -11.394 1.00 96.81 83 GLU A CA 1
ATOM 699 C C . GLU A 1 83 ? -4.208 -9.834 -11.248 1.00 96.81 83 GLU A C 1
ATOM 701 O O . GLU A 1 83 ? -5.092 -9.159 -11.766 1.00 96.81 83 GLU A O 1
ATOM 706 N N . ILE A 1 84 ? -3.182 -9.283 -10.589 1.00 96.88 84 ILE A N 1
ATOM 707 C CA . ILE A 1 84 ? -3.013 -7.829 -10.426 1.00 96.88 84 ILE A CA 1
ATOM 708 C C . ILE A 1 84 ? -2.886 -7.143 -11.787 1.00 96.88 84 ILE A C 1
ATOM 710 O O . ILE A 1 84 ? -3.504 -6.104 -11.999 1.00 96.88 84 ILE A O 1
ATOM 714 N N . SER A 1 85 ? -2.136 -7.740 -12.713 1.00 94.44 85 SER A N 1
ATOM 715 C CA . SER A 1 85 ? -1.880 -7.155 -14.031 1.00 94.44 85 SER A CA 1
ATOM 716 C C . SER A 1 85 ? -3.094 -7.161 -14.976 1.00 94.44 85 SER A C 1
ATOM 718 O O . SER A 1 85 ? -3.205 -6.319 -15.869 1.00 94.44 85 SER A O 1
ATOM 720 N N . SER A 1 86 ? -4.033 -8.091 -14.773 1.00 93.25 86 SER A N 1
ATOM 721 C CA . SER A 1 86 ? -5.174 -8.313 -15.679 1.00 93.25 86 SER A CA 1
ATOM 722 C C . SER A 1 86 ? -6.513 -7.750 -15.191 1.00 93.25 86 SER A C 1
ATOM 724 O O . SER A 1 86 ? -7.455 -7.662 -15.978 1.00 93.25 86 SER A O 1
ATOM 726 N N . ARG A 1 87 ? -6.634 -7.375 -13.913 1.00 94.81 87 ARG A N 1
ATOM 727 C CA . ARG A 1 87 ? -7.893 -6.892 -13.320 1.00 94.81 87 ARG A CA 1
ATOM 728 C C . ARG A 1 87 ? -7.993 -5.366 -13.266 1.00 94.81 87 ARG A C 1
ATOM 730 O O . ARG A 1 87 ? -7.008 -4.643 -13.368 1.00 94.81 87 ARG A O 1
ATOM 737 N N . ASP A 1 88 ? -9.194 -4.874 -12.964 1.00 94.06 88 ASP A N 1
ATOM 738 C CA . ASP A 1 88 ? -9.413 -3.467 -12.615 1.00 94.06 88 ASP A CA 1
ATOM 739 C C . ASP A 1 88 ? -8.945 -3.180 -11.175 1.00 94.06 88 ASP A C 1
ATOM 741 O O . ASP A 1 88 ? -9.687 -3.348 -10.200 1.00 94.06 88 ASP A O 1
ATOM 745 N N . ASN A 1 89 ? -7.693 -2.737 -11.040 1.00 94.69 89 ASN A N 1
ATOM 746 C CA . ASN A 1 89 ? -7.091 -2.429 -9.742 1.00 94.69 89 ASN A CA 1
ATOM 747 C C . ASN A 1 89 ? -7.794 -1.287 -8.995 1.00 94.69 89 ASN A C 1
ATOM 749 O O . ASN A 1 89 ? -7.755 -1.271 -7.765 1.00 94.69 89 ASN A O 1
ATOM 753 N N . LYS A 1 90 ? -8.513 -0.389 -9.685 1.00 94.31 90 LYS A N 1
ATOM 754 C CA . LYS A 1 90 ? -9.245 0.702 -9.022 1.00 94.31 90 LYS A CA 1
ATOM 755 C C . LYS A 1 90 ? -10.428 0.178 -8.211 1.00 94.31 90 LYS A C 1
ATOM 757 O O . LYS A 1 90 ? -10.744 0.725 -7.155 1.00 94.31 90 LYS A O 1
ATOM 762 N N . LYS A 1 91 ? -11.076 -0.886 -8.692 1.00 95.00 91 LYS A N 1
ATOM 763 C CA . LYS A 1 91 ? -12.237 -1.517 -8.037 1.00 95.00 91 LYS A CA 1
ATOM 764 C C . LYS A 1 91 ? -11.856 -2.600 -7.030 1.00 95.00 91 LYS A C 1
ATOM 766 O O . LYS A 1 91 ? -12.701 -3.027 -6.248 1.00 95.00 91 LYS A O 1
ATOM 771 N N . ALA A 1 92 ? -10.610 -3.068 -7.060 1.00 96.06 92 ALA A N 1
ATOM 772 C CA . ALA A 1 92 ? -10.142 -4.150 -6.197 1.00 96.06 92 ALA A CA 1
ATOM 773 C C . ALA A 1 92 ? -9.843 -3.700 -4.755 1.00 96.06 92 ALA A C 1
ATOM 775 O O . ALA A 1 92 ? -9.832 -4.539 -3.851 1.00 96.06 92 ALA A O 1
ATOM 776 N N . ILE A 1 93 ? -9.606 -2.401 -4.541 1.00 97.94 93 ILE A N 1
ATOM 777 C CA . ILE A 1 93 ? -9.274 -1.839 -3.228 1.00 97.94 93 ILE A CA 1
ATOM 778 C C . ILE A 1 93 ? -10.541 -1.705 -2.382 1.00 97.94 93 ILE A C 1
ATOM 780 O O . ILE A 1 93 ? -11.571 -1.195 -2.827 1.00 97.94 93 ILE A O 1
ATOM 784 N N . LYS A 1 94 ? -10.451 -2.167 -1.140 1.00 97.31 94 LYS A N 1
ATOM 785 C CA . LYS A 1 94 ? -11.502 -2.121 -0.128 1.00 97.31 94 LYS A CA 1
ATOM 786 C C . LYS A 1 94 ? -11.006 -1.362 1.092 1.00 97.31 94 LYS A C 1
ATOM 788 O O . LYS A 1 94 ? -9.813 -1.333 1.367 1.00 97.31 94 LYS A O 1
ATOM 793 N N . SER A 1 95 ? -11.954 -0.823 1.851 1.00 96.44 95 SER A N 1
ATOM 794 C CA . SER A 1 95 ? -11.682 -0.020 3.040 1.00 96.44 95 SER A CA 1
ATOM 795 C C . SER A 1 95 ? -12.307 -0.648 4.283 1.00 96.44 95 SER A C 1
ATOM 797 O O . SER A 1 95 ? -13.447 -1.122 4.238 1.00 96.44 95 SER A O 1
ATOM 799 N N . ILE A 1 96 ? -11.582 -0.620 5.399 1.00 96.31 96 ILE A N 1
ATOM 800 C CA . ILE A 1 96 ? -12.161 -0.692 6.742 1.00 96.31 96 ILE A CA 1
ATOM 801 C C . ILE A 1 96 ? -11.786 0.596 7.464 1.00 96.31 96 ILE A C 1
ATOM 803 O O . ILE A 1 96 ? -10.626 0.989 7.462 1.00 96.31 96 ILE A O 1
ATOM 807 N N . SER A 1 97 ? -12.757 1.248 8.093 1.00 95.50 97 SER A N 1
ATOM 808 C CA . SER A 1 97 ? -12.513 2.458 8.869 1.00 95.50 97 SER A CA 1
ATOM 809 C C . SER A 1 97 ? -13.407 2.528 10.096 1.00 95.50 97 SER A C 1
ATOM 811 O O . SER A 1 97 ? -14.513 1.973 10.119 1.00 95.50 97 SER A O 1
ATOM 813 N N . ILE A 1 98 ? -12.925 3.229 11.120 1.00 95.50 98 ILE A N 1
ATOM 814 C CA . ILE A 1 98 ? -13.724 3.573 12.294 1.00 95.50 98 ILE A CA 1
ATOM 815 C C . ILE A 1 98 ? -14.766 4.615 11.891 1.00 95.50 98 ILE A C 1
ATOM 817 O O . ILE A 1 98 ? -14.479 5.579 11.179 1.00 95.50 98 ILE A O 1
ATOM 821 N N . LYS A 1 99 ? -16.002 4.421 12.356 1.00 92.12 99 LYS A N 1
ATOM 822 C CA . LYS A 1 99 ? -17.129 5.308 12.059 1.00 92.12 99 LYS A CA 1
ATOM 823 C C . LYS A 1 99 ? -17.634 5.971 13.329 1.00 92.12 99 LYS A C 1
ATOM 825 O O . LYS A 1 99 ? -17.793 5.315 14.356 1.00 92.12 99 LYS A O 1
ATOM 830 N N . ARG A 1 100 ? -17.951 7.261 13.217 1.00 93.69 100 ARG A N 1
ATOM 831 C CA . ARG A 1 100 ? -18.611 8.053 14.256 1.00 93.69 100 ARG A CA 1
ATOM 832 C C . ARG A 1 100 ? -19.809 8.787 13.656 1.00 93.69 100 ARG A C 1
ATOM 834 O O . ARG A 1 100 ? -19.666 9.577 12.720 1.00 93.69 100 ARG A O 1
ATOM 841 N N . ASN A 1 101 ? -20.995 8.513 14.190 1.00 94.38 101 ASN A N 1
ATOM 842 C CA . ASN A 1 101 ? -22.232 9.163 13.761 1.00 94.38 101 ASN A CA 1
ATOM 843 C C . ASN A 1 101 ? -22.379 10.553 14.403 1.00 94.38 101 ASN A C 1
ATOM 845 O O . ASN A 1 101 ? -21.750 10.862 15.418 1.00 94.38 101 ASN A O 1
ATOM 849 N N . PHE A 1 102 ? -23.205 11.407 13.794 1.00 95.81 102 PHE A N 1
ATOM 850 C CA . PHE A 1 102 ? -23.450 12.763 14.284 1.00 95.81 102 PHE A CA 1
ATOM 851 C C . PHE A 1 102 ? -24.043 12.745 15.700 1.00 95.81 102 PHE A C 1
ATOM 853 O O . PHE A 1 102 ? -25.125 12.201 15.904 1.00 95.81 102 PHE A O 1
ATOM 860 N N . ASN A 1 103 ? -23.334 13.350 16.662 1.00 92.31 103 ASN A N 1
ATOM 861 C CA . ASN A 1 103 ? -23.723 13.428 18.079 1.00 92.31 103 ASN A CA 1
ATOM 862 C C . ASN A 1 103 ? -24.140 12.075 18.701 1.00 92.31 103 ASN A C 1
ATOM 864 O O . ASN A 1 103 ? -25.030 12.014 19.550 1.00 92.31 103 ASN A O 1
ATOM 868 N N . ASP A 1 104 ? -23.486 10.988 18.282 1.00 93.12 104 ASP A N 1
ATOM 869 C CA . ASP A 1 104 ? -23.719 9.645 18.812 1.00 93.12 104 ASP A CA 1
ATOM 870 C C . ASP A 1 104 ? -23.173 9.499 20.235 1.00 93.12 104 ASP A C 1
ATOM 872 O O . ASP A 1 104 ? -21.964 9.415 20.451 1.00 93.12 104 ASP A O 1
ATOM 876 N N . LYS A 1 105 ? -24.088 9.442 21.207 1.00 92.44 105 LYS A N 1
ATOM 877 C CA . LYS A 1 105 ? -23.766 9.286 22.633 1.00 92.44 105 LYS A CA 1
ATOM 878 C C . LYS A 1 105 ? -23.247 7.893 22.996 1.00 92.44 105 LYS A C 1
ATOM 880 O O . LYS A 1 105 ? -22.666 7.730 24.062 1.00 92.44 105 LYS A O 1
ATOM 885 N N . SER A 1 106 ? -23.473 6.896 22.139 1.00 93.31 106 SER A N 1
ATOM 886 C CA . SER A 1 106 ? -23.034 5.510 22.344 1.00 93.31 106 SER A CA 1
ATOM 887 C C . SER A 1 106 ? -21.669 5.215 21.717 1.00 93.31 106 SER A C 1
ATOM 889 O O . SER A 1 106 ? -21.147 4.104 21.841 1.00 93.31 106 SER A O 1
ATOM 891 N N . TYR A 1 107 ? -21.078 6.204 21.042 1.00 94.50 107 TYR A N 1
ATOM 892 C CA . TYR A 1 107 ? -19.817 6.045 20.343 1.00 94.50 107 TYR A CA 1
ATOM 893 C C . TYR A 1 107 ? -18.672 5.676 21.300 1.00 94.50 107 TYR A C 1
ATOM 895 O O . TYR A 1 107 ? -18.430 6.332 22.311 1.00 94.50 107 TYR A O 1
ATOM 903 N N . ASN A 1 108 ? -17.919 4.638 20.934 1.00 93.69 108 ASN A N 1
ATOM 904 C CA . ASN A 1 108 ? -16.718 4.206 21.639 1.00 93.69 108 ASN A CA 1
ATOM 905 C C . ASN A 1 108 ? -15.631 3.841 20.620 1.00 93.69 108 ASN A C 1
ATOM 907 O O . ASN A 1 108 ? -15.768 2.849 19.900 1.00 93.69 108 ASN A O 1
ATOM 911 N N . PHE A 1 109 ? -14.554 4.632 20.582 1.00 93.62 109 PHE A N 1
ATOM 912 C CA . PHE A 1 109 ? -13.439 4.434 19.652 1.00 93.62 109 PHE A CA 1
ATOM 913 C C . PHE A 1 109 ? -12.824 3.036 19.782 1.00 93.62 109 PHE A C 1
ATOM 915 O O . PHE A 1 109 ? -12.720 2.327 18.787 1.00 93.62 109 PHE A O 1
ATOM 922 N N . TYR A 1 110 ? -12.486 2.595 20.997 1.00 93.12 110 TYR A N 1
ATOM 923 C CA . TYR A 1 110 ? -11.821 1.306 21.212 1.00 93.12 110 TYR A CA 1
ATOM 924 C C . TYR A 1 110 ? -12.697 0.111 20.831 1.00 93.12 110 TYR A C 1
ATOM 926 O O . TYR A 1 110 ? -12.193 -0.860 20.275 1.00 93.12 110 TYR A O 1
ATOM 934 N N . SER A 1 111 ? -14.013 0.193 21.046 1.00 94.56 111 SER A N 1
ATOM 935 C CA . SER A 1 111 ? -14.935 -0.851 20.582 1.00 94.56 111 SER A CA 1
ATOM 936 C C . SER A 1 111 ? -14.982 -0.930 19.052 1.00 94.56 111 SER A C 1
ATOM 938 O O . SER A 1 111 ? -15.027 -2.022 18.484 1.00 94.56 111 SER A O 1
ATOM 940 N N . GLN A 1 112 ? -14.956 0.213 18.358 1.00 95.25 112 GLN A N 1
ATOM 941 C CA . GLN A 1 112 ? -14.871 0.238 16.893 1.00 95.25 112 GLN A CA 1
ATOM 942 C C . GLN A 1 112 ? -13.506 -0.264 16.399 1.00 95.25 112 GLN A C 1
ATOM 944 O O . GLN A 1 112 ? -13.449 -1.022 15.431 1.00 95.25 112 GLN A O 1
ATOM 949 N N . TYR A 1 113 ? -12.428 0.108 17.090 1.00 95.38 113 TYR A N 1
ATOM 950 C CA . TYR A 1 113 ? -11.067 -0.333 16.805 1.00 95.38 113 TYR A CA 1
ATOM 951 C C . TYR A 1 113 ? -10.928 -1.854 16.918 1.00 95.38 113 TYR A C 1
ATOM 953 O O . TYR A 1 113 ? -10.491 -2.504 15.973 1.00 95.38 113 TYR A O 1
ATOM 961 N N . GLU A 1 114 ? -11.389 -2.452 18.019 1.00 95.19 114 GLU A N 1
ATOM 962 C CA . GLU A 1 114 ? -11.396 -3.907 18.199 1.00 95.19 114 GLU A CA 1
ATOM 963 C C . GLU A 1 114 ? -12.171 -4.610 17.076 1.00 95.19 114 GLU A C 1
ATOM 965 O O . GLU A 1 114 ? -11.661 -5.551 16.465 1.00 95.19 114 GLU A O 1
ATOM 970 N N . LYS A 1 115 ? -13.369 -4.118 16.725 1.00 95.88 115 LYS A N 1
ATOM 971 C CA . LYS A 1 115 ? -14.157 -4.668 15.607 1.00 95.88 115 LYS A CA 1
ATOM 972 C C . LYS A 1 115 ? -13.396 -4.611 14.284 1.00 95.88 115 LYS A C 1
ATOM 974 O O . LYS A 1 115 ? -13.439 -5.577 13.520 1.00 95.88 115 LYS A O 1
ATOM 979 N N . MET A 1 116 ? -12.703 -3.506 14.009 1.00 96.88 116 MET A N 1
ATOM 980 C CA . MET A 1 116 ? -11.865 -3.359 12.819 1.00 96.88 116 MET A CA 1
ATOM 981 C C . MET A 1 116 ? -10.730 -4.387 12.809 1.00 96.88 116 MET A C 1
ATOM 983 O O . MET A 1 116 ? -10.583 -5.102 11.818 1.00 96.88 116 MET A O 1
ATOM 987 N N . VAL A 1 117 ? -9.972 -4.503 13.903 1.00 96.81 117 VAL A N 1
ATOM 988 C CA . VAL A 1 117 ? -8.840 -5.438 14.010 1.00 96.81 117 VAL A CA 1
ATOM 989 C C . VAL A 1 117 ? -9.306 -6.885 13.850 1.00 96.81 117 VAL A C 1
ATOM 991 O O . VAL A 1 117 ? -8.761 -7.636 13.041 1.00 96.81 117 VAL A O 1
ATOM 994 N N . VAL A 1 118 ? -10.364 -7.277 14.563 1.00 96.50 118 VAL A N 1
ATOM 995 C CA . VAL A 1 118 ? -10.934 -8.627 14.475 1.00 96.50 118 VAL A CA 1
ATOM 996 C C . VAL A 1 118 ? -11.445 -8.918 13.063 1.00 96.50 118 VAL A C 1
ATOM 998 O O . VAL A 1 118 ? -11.228 -10.016 12.547 1.00 96.50 118 VAL A O 1
ATOM 1001 N N . SER A 1 119 ? -12.092 -7.950 12.408 1.00 96.56 119 SER A N 1
ATOM 1002 C CA . SER A 1 119 ? -12.531 -8.080 11.015 1.00 96.56 119 SER A CA 1
ATOM 1003 C C . SER A 1 119 ? -11.343 -8.295 10.073 1.00 96.56 119 SER A C 1
ATOM 1005 O O . SER A 1 119 ? -11.331 -9.268 9.316 1.00 96.56 119 SER A O 1
ATOM 1007 N N . PHE A 1 120 ? -10.307 -7.456 10.178 1.00 97.56 120 PHE A N 1
ATOM 1008 C CA . PHE A 1 120 ? -9.078 -7.561 9.393 1.00 97.56 120 PHE A CA 1
ATOM 1009 C C . PHE A 1 120 ? -8.423 -8.942 9.523 1.00 97.56 120 PHE A C 1
ATOM 1011 O O . PHE A 1 120 ? -8.244 -9.643 8.525 1.00 97.56 120 PHE A O 1
ATOM 1018 N N . LEU A 1 121 ? -8.149 -9.389 10.751 1.00 97.44 121 LEU A N 1
ATOM 1019 C CA . LEU A 1 121 ? -7.488 -10.674 10.994 1.00 97.44 121 LEU A CA 1
ATOM 1020 C C . LEU A 1 121 ? -8.343 -11.864 10.526 1.00 97.44 121 LEU A C 1
ATOM 1022 O O . LEU A 1 121 ? -7.817 -12.823 9.955 1.00 97.44 121 LEU A O 1
ATOM 1026 N N . ASN A 1 122 ? -9.669 -11.802 10.698 1.00 96.56 122 ASN A N 1
ATOM 1027 C CA . ASN A 1 122 ? -10.574 -12.827 10.176 1.00 96.56 122 ASN A CA 1
ATOM 1028 C C . ASN A 1 122 ? -10.574 -12.879 8.647 1.00 96.56 122 ASN A C 1
ATOM 1030 O O . ASN A 1 122 ? -10.604 -13.974 8.084 1.00 96.56 122 ASN A O 1
ATOM 1034 N N . MET A 1 123 ? -10.522 -11.734 7.960 1.00 96.56 123 MET A N 1
ATOM 1035 C CA . MET A 1 123 ? -10.386 -11.718 6.504 1.00 96.56 123 MET A CA 1
ATOM 1036 C C . MET A 1 123 ? -9.069 -12.354 6.062 1.00 96.56 123 MET A C 1
ATOM 1038 O O . MET A 1 123 ? -9.093 -13.202 5.169 1.00 96.56 123 MET A O 1
ATOM 1042 N N . CYS A 1 124 ? -7.953 -12.010 6.714 1.00 97.38 124 CYS A N 1
ATOM 1043 C CA . CYS A 1 124 ? -6.650 -12.608 6.422 1.00 97.38 124 CYS A CA 1
ATOM 1044 C C . CYS A 1 124 ? -6.675 -14.131 6.607 1.00 97.38 124 CYS A C 1
ATOM 1046 O O . CYS A 1 124 ? -6.212 -14.863 5.733 1.00 97.38 124 CYS A O 1
ATOM 1048 N N . ARG A 1 125 ? -7.305 -14.625 7.683 1.00 96.50 125 ARG A N 1
ATOM 1049 C CA . ARG A 1 125 ? -7.526 -16.064 7.893 1.00 96.50 125 ARG A CA 1
ATOM 1050 C C . ARG A 1 125 ? -8.371 -16.694 6.790 1.00 96.50 125 ARG A C 1
ATOM 1052 O O . ARG A 1 125 ? -8.003 -17.729 6.249 1.00 96.50 125 ARG A O 1
ATOM 1059 N N . ASN A 1 126 ? -9.524 -16.104 6.486 1.00 95.75 126 ASN A N 1
ATOM 1060 C CA . ASN A 1 126 ? -10.508 -16.690 5.573 1.00 95.75 126 ASN A CA 1
ATOM 1061 C C . ASN A 1 126 ? -10.021 -16.710 4.120 1.00 95.75 126 ASN A C 1
ATOM 1063 O O . ASN A 1 126 ? -10.485 -17.526 3.328 1.00 95.75 126 ASN A O 1
ATOM 1067 N N . LYS A 1 127 ? -9.113 -15.797 3.765 1.00 96.75 127 LYS A N 1
ATOM 1068 C CA . LYS A 1 127 ? -8.459 -15.742 2.455 1.00 96.75 127 LYS A CA 1
ATOM 1069 C C . LYS A 1 127 ? -7.121 -16.482 2.418 1.00 96.75 127 LYS A C 1
ATOM 1071 O O . LYS A 1 127 ? -6.495 -16.461 1.367 1.00 96.75 127 LYS A O 1
ATOM 1076 N N . ASP A 1 128 ? -6.713 -17.122 3.517 1.00 97.38 128 ASP A N 1
ATOM 1077 C CA . ASP A 1 128 ? -5.423 -17.808 3.664 1.00 97.38 128 ASP A CA 1
ATOM 1078 C C . ASP A 1 128 ? -4.231 -16.936 3.253 1.00 97.38 128 ASP A C 1
ATOM 1080 O O . ASP A 1 128 ? -3.295 -17.412 2.613 1.00 97.38 128 ASP A O 1
ATOM 1084 N N . ILE A 1 129 ? -4.276 -15.648 3.611 1.00 98.31 129 ILE A N 1
ATOM 1085 C CA . ILE A 1 129 ? -3.211 -14.694 3.293 1.00 98.31 129 ILE A CA 1
ATOM 1086 C C . ILE A 1 129 ? -1.896 -15.186 3.889 1.00 98.31 129 ILE A C 1
ATOM 1088 O O . ILE A 1 129 ? -1.863 -15.550 5.067 1.00 98.31 129 ILE A O 1
ATOM 1092 N N . LYS A 1 130 ? -0.835 -15.186 3.077 1.00 98.31 130 LYS A N 1
ATOM 1093 C CA . LYS A 1 130 ? 0.511 -15.640 3.456 1.00 98.31 130 LYS A CA 1
ATOM 1094 C C . LYS A 1 130 ? 1.547 -14.524 3.507 1.00 98.31 130 LYS A C 1
ATOM 1096 O O . LYS A 1 130 ? 2.511 -14.652 4.253 1.00 98.31 130 LYS A O 1
ATOM 1101 N N . THR A 1 131 ? 1.341 -13.428 2.780 1.00 97.94 131 THR A N 1
ATOM 1102 C CA . THR A 1 131 ? 2.245 -12.270 2.819 1.00 97.94 131 THR A CA 1
ATOM 1103 C C . THR A 1 131 ? 1.464 -10.962 2.858 1.00 97.94 131 THR A C 1
ATOM 1105 O O . THR A 1 131 ? 0.472 -10.788 2.142 1.00 97.94 131 THR A O 1
ATOM 1108 N N . ILE A 1 132 ? 1.928 -10.044 3.703 1.00 97.94 132 ILE A N 1
ATOM 1109 C CA . ILE A 1 132 ? 1.475 -8.653 3.761 1.00 97.94 132 ILE A CA 1
ATOM 1110 C C . ILE A 1 132 ? 2.415 -7.793 2.920 1.00 97.94 132 ILE A C 1
ATOM 1112 O O . ILE A 1 132 ? 3.625 -7.849 3.097 1.00 97.94 132 ILE A O 1
ATOM 1116 N N . VAL A 1 133 ? 1.874 -6.999 2.008 1.00 97.44 133 VAL A N 1
ATOM 1117 C CA . VAL A 1 133 ? 2.647 -6.107 1.143 1.00 97.44 133 VAL A CA 1
ATOM 1118 C C . VAL A 1 133 ? 2.348 -4.660 1.512 1.00 97.44 133 VAL A C 1
ATOM 1120 O O . VAL A 1 133 ? 1.185 -4.255 1.486 1.00 97.44 133 VAL A O 1
ATOM 1123 N N . CYS A 1 134 ? 3.399 -3.893 1.796 1.00 94.69 134 CYS A N 1
ATOM 1124 C CA . CYS A 1 134 ? 3.334 -2.470 2.143 1.00 94.69 134 CYS A CA 1
ATOM 1125 C C . CYS A 1 134 ? 4.404 -1.682 1.363 1.00 94.69 134 CYS A C 1
ATOM 1127 O O . CYS A 1 134 ? 5.292 -2.274 0.744 1.00 94.69 134 CYS A O 1
ATOM 1129 N N . ALA A 1 135 ? 4.337 -0.351 1.412 1.00 89.62 135 ALA A N 1
ATOM 1130 C CA . ALA A 1 135 ? 5.381 0.546 0.916 1.00 89.62 135 ALA A CA 1
ATOM 1131 C C . ALA A 1 135 ? 5.972 1.341 2.089 1.00 89.62 135 ALA A C 1
ATOM 1133 O O . ALA A 1 135 ? 5.359 2.297 2.552 1.00 89.62 135 ALA A O 1
ATOM 1134 N N . GLY A 1 136 ? 7.158 0.960 2.572 1.00 84.69 136 GLY A N 1
ATOM 1135 C CA . GLY A 1 136 ? 7.712 1.509 3.815 1.00 84.69 136 GLY A CA 1
ATOM 1136 C C . GLY A 1 136 ? 7.137 0.813 5.047 1.00 84.69 136 GLY A C 1
ATOM 1137 O O . GLY A 1 136 ? 6.515 1.432 5.902 1.00 84.69 136 GLY A O 1
ATOM 1138 N N . ALA A 1 137 ? 7.362 -0.495 5.140 1.0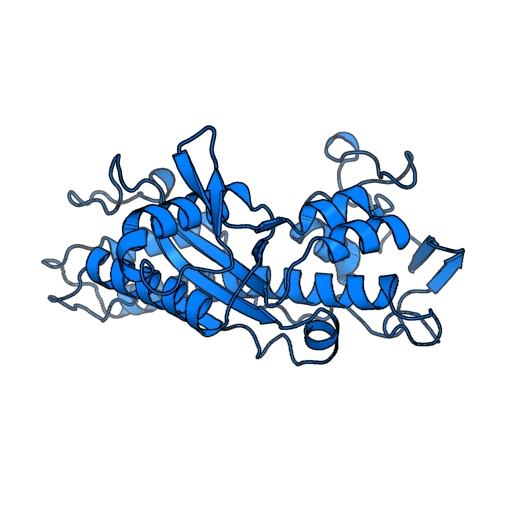0 78.81 137 ALA A N 1
ATOM 1139 C CA . ALA A 1 137 ? 6.621 -1.421 5.996 1.00 78.81 137 ALA A CA 1
ATOM 1140 C C . ALA A 1 137 ? 6.802 -1.235 7.523 1.00 78.81 137 ALA A C 1
ATOM 1142 O O . ALA A 1 137 ? 6.156 -1.932 8.306 1.00 78.81 137 ALA A O 1
ATOM 1143 N N . SER A 1 138 ? 7.686 -0.344 7.985 1.00 81.94 138 SER A N 1
ATOM 1144 C CA . SER A 1 138 ? 8.140 -0.317 9.385 1.00 81.94 138 SER A CA 1
ATOM 1145 C C . SER A 1 138 ? 7.009 -0.110 10.402 1.00 81.94 138 SER A C 1
ATOM 1147 O O . SER A 1 138 ? 6.953 -0.828 11.405 1.00 81.94 138 SER A O 1
ATOM 1149 N N . ASN A 1 139 ? 6.092 0.825 10.143 1.00 87.50 139 ASN A N 1
ATOM 1150 C CA . ASN A 1 139 ? 5.002 1.146 11.065 1.00 87.50 139 ASN A CA 1
ATOM 1151 C C . ASN A 1 139 ? 3.842 0.151 10.946 1.00 87.50 139 ASN A C 1
ATOM 1153 O O . ASN A 1 139 ? 3.433 -0.419 11.960 1.00 87.50 139 ASN A O 1
ATOM 1157 N N . ASP A 1 140 ? 3.359 -0.125 9.731 1.00 90.69 140 ASP A N 1
ATOM 1158 C CA . ASP A 1 140 ? 2.230 -1.039 9.513 1.00 90.69 140 ASP A CA 1
ATOM 1159 C C . ASP A 1 140 ? 2.514 -2.435 10.066 1.00 90.69 140 ASP A C 1
ATOM 1161 O O . ASP A 1 140 ? 1.690 -3.022 10.767 1.00 90.69 140 ASP A O 1
ATOM 1165 N N . ILE A 1 141 ? 3.713 -2.966 9.818 1.00 93.69 141 ILE A N 1
ATOM 1166 C CA . ILE A 1 141 ? 4.082 -4.308 10.272 1.00 93.69 141 ILE A CA 1
ATOM 1167 C C . ILE A 1 141 ? 4.230 -4.362 11.787 1.00 93.69 141 ILE A C 1
ATOM 1169 O O . ILE A 1 141 ? 3.792 -5.333 12.407 1.00 93.69 141 ILE A O 1
ATOM 1173 N N . LYS A 1 142 ? 4.774 -3.314 12.413 1.00 92.19 142 LYS A N 1
ATOM 1174 C CA . LYS A 1 142 ? 4.813 -3.204 13.877 1.00 92.19 142 LYS A CA 1
ATOM 1175 C C . LYS A 1 142 ? 3.398 -3.241 14.464 1.00 92.19 142 LYS A C 1
ATOM 1177 O O . LYS A 1 142 ? 3.147 -4.016 15.387 1.00 92.19 142 LYS A O 1
ATOM 1182 N N . ILE A 1 143 ? 2.470 -2.462 13.908 1.00 92.62 143 ILE A N 1
ATOM 1183 C CA . ILE A 1 143 ? 1.068 -2.420 14.345 1.00 92.62 143 ILE A CA 1
ATOM 1184 C C . ILE A 1 143 ? 0.394 -3.787 14.161 1.00 92.62 143 ILE A C 1
ATOM 1186 O O . ILE A 1 143 ? -0.240 -4.307 15.082 1.00 92.62 143 ILE A O 1
ATOM 1190 N N . ILE A 1 144 ? 0.557 -4.413 12.996 1.00 94.94 144 ILE A N 1
ATOM 1191 C CA . ILE A 1 144 ? -0.087 -5.695 12.697 1.00 94.94 144 ILE A CA 1
ATOM 1192 C C . ILE A 1 144 ? 0.495 -6.823 13.562 1.00 94.94 144 ILE A C 1
ATOM 1194 O O . ILE A 1 144 ? -0.261 -7.678 14.027 1.00 94.94 144 ILE A O 1
ATOM 1198 N N . ASN A 1 145 ? 1.801 -6.819 13.851 1.00 94.69 145 ASN A N 1
ATOM 1199 C CA . ASN A 1 145 ? 2.402 -7.759 14.803 1.00 94.69 145 ASN A CA 1
ATOM 1200 C C . ASN A 1 145 ? 1.752 -7.636 16.187 1.00 94.69 145 ASN A C 1
ATOM 1202 O O . ASN A 1 145 ? 1.411 -8.651 16.800 1.00 94.69 145 ASN A O 1
ATOM 1206 N N . ILE A 1 146 ? 1.505 -6.410 16.664 1.00 93.19 146 ILE A N 1
ATOM 1207 C CA . ILE A 1 146 ? 0.786 -6.177 17.925 1.00 93.19 146 ILE A CA 1
ATOM 1208 C C . ILE A 1 146 ? -0.622 -6.784 17.853 1.00 93.19 146 ILE A C 1
ATOM 1210 O O . ILE A 1 146 ? -1.031 -7.502 18.767 1.00 93.19 146 ILE A O 1
ATOM 1214 N N . TRP A 1 147 ? -1.355 -6.571 16.756 1.00 95.12 147 TRP A N 1
ATOM 1215 C CA . TRP A 1 147 ? -2.682 -7.165 16.572 1.00 95.12 147 TRP A CA 1
ATOM 1216 C C . TRP A 1 147 ? -2.647 -8.693 16.616 1.00 95.12 147 TRP A C 1
ATOM 1218 O O . TRP A 1 147 ? -3.416 -9.312 17.349 1.00 95.12 147 TRP A O 1
ATOM 1228 N N . VAL A 1 148 ? -1.738 -9.324 15.875 1.00 95.44 148 VAL A N 1
ATOM 1229 C CA . VAL A 1 148 ? -1.614 -10.786 15.850 1.00 95.44 148 VAL A CA 1
ATOM 1230 C C . VAL A 1 148 ? -1.330 -11.340 17.247 1.00 95.44 148 VAL A C 1
ATOM 1232 O O . VAL A 1 148 ? -1.980 -12.302 17.661 1.00 95.44 148 VAL A O 1
ATOM 1235 N N . ASN A 1 149 ? -0.417 -10.725 18.002 1.00 93.75 149 ASN A N 1
ATOM 1236 C CA . ASN A 1 149 ? -0.072 -11.192 19.345 1.00 93.75 149 ASN A CA 1
ATOM 1237 C C . ASN A 1 149 ? -1.214 -10.980 20.351 1.00 93.75 149 ASN A C 1
ATOM 1239 O O . ASN A 1 149 ? -1.517 -11.896 21.123 1.00 93.75 149 ASN A O 1
ATOM 1243 N N . ASN A 1 150 ? -1.901 -9.834 20.298 1.00 93.19 150 ASN A N 1
ATOM 1244 C CA . ASN A 1 150 ? -3.029 -9.527 21.184 1.00 93.19 150 ASN A CA 1
ATOM 1245 C C . ASN A 1 150 ? -4.231 -10.450 20.933 1.00 93.19 150 ASN A C 1
ATOM 1247 O O . ASN A 1 150 ? -4.901 -10.875 21.874 1.00 93.19 150 ASN A O 1
ATOM 1251 N N . TYR A 1 151 ? -4.473 -10.819 19.672 1.00 94.12 151 TYR A N 1
ATOM 1252 C CA . TYR A 1 151 ? -5.635 -11.611 19.264 1.00 94.12 151 TYR A CA 1
ATOM 1253 C C . TYR A 1 151 ? -5.308 -13.076 18.931 1.00 94.12 151 TYR A C 1
ATOM 1255 O O . TYR A 1 151 ? -6.168 -13.794 18.418 1.00 94.12 151 TYR A O 1
ATOM 1263 N N . LYS A 1 152 ? -4.114 -13.580 19.279 1.00 89.88 152 LYS A N 1
ATOM 1264 C CA . LYS A 1 152 ? -3.667 -14.957 18.970 1.00 89.88 152 LYS A CA 1
ATOM 1265 C C . LYS A 1 152 ? -4.657 -16.049 19.392 1.00 89.88 152 LYS A C 1
ATOM 1267 O O . LYS A 1 152 ? -4.808 -17.060 18.707 1.00 89.88 152 LYS A O 1
ATOM 1272 N N . LYS A 1 153 ? -5.392 -15.827 20.491 1.00 91.25 153 LYS A N 1
ATOM 1273 C CA . LYS A 1 153 ? -6.419 -16.754 20.997 1.00 91.25 153 LYS A CA 1
ATOM 1274 C C . LYS A 1 153 ? -7.552 -16.997 19.990 1.00 91.25 153 LYS A C 1
ATOM 1276 O O . LYS A 1 153 ? -8.069 -18.110 19.947 1.00 91.25 153 LYS A O 1
ATOM 1281 N N . LEU A 1 154 ? -7.897 -16.010 19.155 1.00 90.50 154 LEU A N 1
ATOM 1282 C CA . LEU A 1 154 ? -8.936 -16.135 18.119 1.00 90.50 154 LEU A CA 1
ATOM 1283 C C . LEU A 1 154 ? -8.569 -17.141 17.017 1.00 90.50 154 LEU A C 1
ATOM 1285 O O . LEU A 1 154 ? -9.439 -17.611 16.277 1.00 90.50 154 LEU A O 1
ATOM 1289 N N . PHE A 1 155 ? -7.282 -17.474 16.903 1.00 89.75 155 PHE A N 1
ATOM 1290 C CA . PHE A 1 155 ? -6.719 -18.244 15.798 1.00 89.75 155 PHE A CA 1
ATOM 1291 C C . PHE A 1 155 ? -5.999 -19.514 16.263 1.00 89.75 155 PHE A C 1
ATOM 1293 O O . PHE A 1 155 ? -5.295 -20.139 15.480 1.00 89.75 155 PHE A O 1
ATOM 1300 N N . SER A 1 156 ? -6.228 -19.952 17.505 1.00 87.50 156 SER A N 1
ATOM 1301 C CA . SER A 1 156 ? -5.617 -21.166 18.070 1.00 87.50 156 SER A CA 1
ATOM 1302 C C . SER A 1 156 ? -5.963 -22.441 17.292 1.00 87.50 156 SER A C 1
ATOM 1304 O O . SER A 1 156 ? -5.105 -23.293 17.093 1.00 87.50 156 SER A O 1
ATOM 1306 N N . LYS A 1 157 ? -7.209 -22.563 16.811 1.00 88.31 157 LYS A N 1
ATOM 1307 C CA . LYS A 1 157 ? -7.673 -23.725 16.027 1.00 88.31 157 LYS A CA 1
ATOM 1308 C C . LYS A 1 157 ? -7.232 -23.685 14.561 1.00 88.31 157 LYS A C 1
ATOM 1310 O O . LYS A 1 157 ? -6.987 -24.725 13.962 1.00 88.31 157 LYS A O 1
ATOM 1315 N N . ARG A 1 158 ? -7.177 -22.487 13.970 1.00 91.44 158 ARG A N 1
ATOM 1316 C CA . ARG A 1 158 ? -6.734 -22.246 12.588 1.00 91.44 158 ARG A CA 1
ATOM 1317 C C . ARG A 1 158 ? -5.831 -21.011 12.583 1.00 91.44 158 ARG A C 1
ATOM 1319 O O . ARG A 1 158 ? -6.369 -19.897 12.532 1.00 91.44 158 ARG A O 1
ATOM 1326 N N . PRO A 1 159 ? -4.502 -21.211 12.647 1.00 91.69 159 PRO A N 1
ATOM 1327 C CA . PRO A 1 159 ? -3.534 -20.124 12.658 1.00 91.69 159 PRO A CA 1
ATOM 1328 C C . PRO A 1 159 ? -3.598 -19.271 11.391 1.00 91.69 159 PRO A C 1
ATOM 1330 O O . PRO A 1 159 ? -4.017 -19.731 10.324 1.00 91.69 159 PRO A O 1
ATOM 1333 N N . LEU A 1 160 ? -3.152 -18.023 11.512 1.00 96.19 160 LEU A N 1
ATOM 1334 C CA . LEU A 1 160 ? -2.987 -17.117 10.382 1.00 96.19 160 LEU A CA 1
ATOM 1335 C C . LEU A 1 160 ? -1.798 -17.587 9.535 1.00 96.19 160 LEU A C 1
ATOM 1337 O O . LEU A 1 160 ? -0.685 -17.705 10.043 1.00 96.19 160 LEU A O 1
ATOM 1341 N N . LYS A 1 161 ? -2.021 -17.857 8.244 1.00 97.00 161 LYS A N 1
ATOM 1342 C CA . LYS A 1 161 ? -0.972 -18.378 7.350 1.00 97.00 161 LYS A CA 1
ATOM 1343 C C . LYS A 1 161 ? 0.173 -17.389 7.130 1.00 97.00 161 LYS A C 1
ATOM 1345 O O . LYS A 1 161 ? 1.298 -17.821 6.941 1.00 97.00 161 LYS A O 1
ATOM 1350 N N . MET A 1 162 ? -0.102 -16.093 7.245 1.00 96.06 162 MET A N 1
ATOM 1351 C CA . MET A 1 162 ? 0.898 -15.027 7.176 1.00 96.06 162 MET A CA 1
ATOM 1352 C C . MET A 1 162 ? 1.767 -14.894 8.427 1.00 96.06 162 MET A C 1
ATOM 1354 O O . MET A 1 162 ? 2.469 -13.901 8.532 1.00 96.06 162 MET A O 1
ATOM 1358 N N . THR A 1 163 ? 1.692 -15.798 9.407 1.00 96.25 163 THR A N 1
ATOM 1359 C CA . THR A 1 163 ? 2.415 -15.643 10.679 1.00 96.25 163 THR A CA 1
ATOM 1360 C C . THR A 1 163 ? 3.462 -16.721 10.902 1.00 96.25 163 THR A C 1
ATOM 1362 O O . THR A 1 163 ? 3.267 -17.874 10.524 1.00 96.25 163 THR A O 1
ATOM 1365 N N . PHE A 1 164 ? 4.555 -16.348 11.562 1.00 94.19 164 PHE A N 1
ATOM 1366 C CA . PHE A 1 164 ? 5.614 -17.250 11.997 1.00 94.19 164 PHE A CA 1
ATOM 1367 C C . PHE A 1 164 ? 6.106 -16.860 13.394 1.00 94.19 164 PHE A C 1
ATOM 1369 O O . PHE A 1 164 ? 6.026 -15.702 13.803 1.00 94.19 164 PHE A O 1
ATOM 1376 N N . LEU A 1 165 ? 6.612 -17.832 14.150 1.00 92.50 165 LEU A N 1
ATOM 1377 C CA . LEU A 1 165 ? 7.170 -17.578 15.475 1.00 92.50 165 LEU A CA 1
ATOM 1378 C C . LEU A 1 165 ? 8.611 -17.075 15.344 1.00 92.50 165 LEU A C 1
ATOM 1380 O O . LEU A 1 165 ? 9.483 -17.805 14.868 1.00 92.50 165 LEU A O 1
ATOM 1384 N N . ASN A 1 166 ? 8.876 -15.857 15.814 1.00 90.56 166 ASN A N 1
ATOM 1385 C CA . ASN A 1 166 ? 10.232 -15.384 16.041 1.00 90.56 166 ASN A CA 1
ATOM 1386 C C . ASN A 1 166 ? 10.753 -16.014 17.341 1.00 90.56 166 ASN A C 1
ATOM 1388 O O . ASN A 1 166 ? 10.299 -15.674 18.434 1.00 90.56 166 ASN A O 1
ATOM 1392 N N . LYS A 1 167 ? 11.703 -16.947 17.216 1.00 90.06 167 LYS A N 1
ATOM 1393 C CA . LYS A 1 167 ? 12.251 -17.700 18.354 1.00 90.06 167 LYS A CA 1
ATOM 1394 C C . LYS A 1 167 ? 13.076 -16.840 19.314 1.00 90.06 167 LYS A C 1
ATOM 1396 O O . LYS A 1 167 ? 13.102 -17.149 20.497 1.00 90.06 167 LYS A O 1
ATOM 1401 N N . GLU A 1 168 ? 13.719 -15.781 18.827 1.00 89.31 168 GLU A N 1
ATOM 1402 C CA . GLU A 1 168 ? 14.565 -14.904 19.648 1.00 89.31 168 GLU A CA 1
ATOM 1403 C C . GLU A 1 168 ? 13.724 -14.037 20.585 1.00 89.31 168 GLU A C 1
ATOM 1405 O O . GLU A 1 168 ? 14.052 -13.880 21.757 1.00 89.31 168 GLU A O 1
ATOM 1410 N N . LYS A 1 169 ? 12.611 -13.500 20.071 1.00 85.81 169 LYS A N 1
ATOM 1411 C CA . LYS A 1 169 ? 11.705 -12.622 20.829 1.00 85.81 169 LYS A CA 1
ATOM 1412 C C . LYS A 1 169 ? 10.547 -13.364 21.494 1.00 85.81 169 LYS A C 1
ATOM 1414 O O . LYS A 1 169 ? 9.853 -12.786 22.321 1.00 85.81 169 LYS A O 1
ATOM 1419 N N . ASN A 1 170 ? 10.332 -14.632 21.138 1.00 87.25 170 ASN A N 1
ATOM 1420 C CA . ASN A 1 170 ? 9.148 -15.413 21.504 1.00 87.25 170 ASN A CA 1
ATOM 1421 C C . ASN A 1 170 ? 7.826 -14.707 21.122 1.00 87.25 170 ASN A C 1
ATOM 1423 O O . ASN A 1 170 ? 6.821 -14.777 21.831 1.00 87.25 170 ASN A O 1
ATOM 1427 N N . GLU A 1 171 ? 7.838 -14.020 19.978 1.00 90.25 171 GLU A N 1
ATOM 1428 C CA . GLU A 1 171 ? 6.718 -13.238 19.450 1.00 90.25 171 GLU A CA 1
ATOM 1429 C C . GLU A 1 171 ? 6.272 -13.789 18.099 1.00 90.25 171 GLU A C 1
ATOM 1431 O O . GLU A 1 171 ? 7.073 -14.286 17.305 1.00 90.25 171 GLU A O 1
ATOM 1436 N N . THR A 1 172 ? 4.970 -13.717 17.826 1.00 92.06 172 THR A N 1
ATOM 1437 C CA . THR A 1 172 ? 4.447 -14.078 16.507 1.00 92.06 172 THR A CA 1
ATOM 1438 C C . THR A 1 172 ? 4.594 -12.885 15.573 1.00 92.06 172 THR A C 1
ATOM 1440 O O . THR A 1 172 ? 3.960 -11.855 15.794 1.00 92.06 172 THR A O 1
ATOM 1443 N N . ASN A 1 173 ? 5.395 -13.039 14.525 1.00 95.12 173 ASN A N 1
ATOM 1444 C CA . ASN A 1 173 ? 5.591 -12.026 13.499 1.00 95.12 173 ASN A CA 1
ATOM 1445 C C . ASN A 1 173 ? 4.775 -12.357 12.252 1.00 95.12 173 ASN A C 1
ATOM 1447 O O . ASN A 1 173 ? 4.445 -13.517 12.000 1.00 95.12 173 ASN A O 1
ATOM 1451 N N . VAL A 1 174 ? 4.476 -11.338 11.452 1.00 95.38 174 VAL A N 1
ATOM 1452 C CA . VAL A 1 174 ? 3.908 -11.506 10.116 1.00 95.38 174 VAL A CA 1
ATOM 1453 C C . VAL A 1 174 ? 4.993 -11.592 9.050 1.00 95.38 174 VAL A C 1
ATOM 1455 O O . VAL A 1 174 ? 5.995 -10.880 9.101 1.00 95.38 174 VAL A O 1
ATOM 1458 N N . ASN A 1 175 ? 4.772 -12.455 8.065 1.00 96.00 175 ASN A N 1
ATOM 1459 C CA . ASN A 1 175 ? 5.510 -12.464 6.817 1.00 96.00 175 ASN A CA 1
ATOM 1460 C C . ASN A 1 175 ? 5.072 -11.257 5.984 1.00 96.00 175 ASN A C 1
ATOM 1462 O O . ASN A 1 175 ? 3.880 -11.087 5.697 1.00 96.00 175 ASN A O 1
ATOM 1466 N N . PHE A 1 176 ? 6.032 -10.423 5.604 1.00 96.00 176 PHE A N 1
ATOM 1467 C CA . PHE A 1 176 ? 5.767 -9.200 4.869 1.00 96.00 176 PHE A CA 1
ATOM 1468 C C . PHE A 1 176 ? 6.769 -8.982 3.743 1.00 96.00 176 PHE A C 1
ATOM 1470 O O . PHE A 1 176 ? 7.830 -9.600 3.701 1.00 96.00 176 PHE A O 1
ATOM 1477 N N . PHE A 1 177 ? 6.409 -8.082 2.838 1.00 96.00 177 PHE A N 1
ATOM 1478 C CA . PHE A 1 177 ? 7.222 -7.673 1.712 1.00 96.00 177 PHE A CA 1
ATOM 1479 C C . PHE A 1 177 ? 7.112 -6.162 1.517 1.00 96.00 177 PHE A C 1
ATOM 1481 O O . PHE A 1 177 ? 6.004 -5.636 1.377 1.00 96.00 177 PHE A O 1
ATOM 1488 N N . ASP A 1 178 ? 8.251 -5.472 1.501 1.00 95.44 178 ASP A N 1
ATOM 1489 C CA . ASP A 1 178 ? 8.308 -4.039 1.224 1.00 95.44 178 ASP A CA 1
ATOM 1490 C C . ASP A 1 178 ? 8.604 -3.810 -0.259 1.00 95.44 178 ASP A C 1
ATOM 1492 O O . ASP A 1 178 ? 9.628 -4.240 -0.793 1.00 95.44 178 ASP A O 1
ATOM 1496 N N . VAL A 1 179 ? 7.708 -3.115 -0.957 1.00 95.38 179 VAL A N 1
ATOM 1497 C CA . VAL A 1 179 ? 7.890 -2.857 -2.392 1.00 95.38 179 VAL A CA 1
ATOM 1498 C C . VAL A 1 179 ? 9.069 -1.935 -2.697 1.00 95.38 179 VAL A C 1
ATOM 1500 O O . VAL A 1 179 ? 9.542 -1.909 -3.838 1.00 95.38 179 VAL A O 1
ATOM 1503 N N . TYR A 1 180 ? 9.572 -1.203 -1.701 1.00 94.62 180 TYR A N 1
ATOM 1504 C CA . TYR A 1 180 ? 10.780 -0.399 -1.854 1.00 94.62 180 TYR A CA 1
ATOM 1505 C C . TYR A 1 180 ? 12.027 -1.243 -2.087 1.00 94.62 180 TYR A C 1
ATOM 1507 O O . TYR A 1 180 ? 12.930 -0.766 -2.772 1.00 94.62 180 TYR A O 1
ATOM 1515 N N . ASP A 1 181 ? 12.045 -2.502 -1.646 1.00 93.56 181 ASP A N 1
ATOM 1516 C CA . ASP A 1 181 ? 13.162 -3.402 -1.923 1.00 93.56 181 ASP A CA 1
ATOM 1517 C C . ASP A 1 181 ? 13.302 -3.662 -3.428 1.00 93.56 181 ASP A C 1
ATOM 1519 O O . ASP A 1 181 ? 14.407 -3.601 -3.968 1.00 93.56 181 ASP A O 1
ATOM 1523 N N . ILE A 1 182 ? 12.188 -3.867 -4.145 1.00 94.69 182 ILE A N 1
ATOM 1524 C CA . ILE A 1 182 ? 12.215 -3.983 -5.611 1.00 94.69 182 ILE A CA 1
ATOM 1525 C C . ILE A 1 182 ? 12.639 -2.655 -6.230 1.00 94.69 182 ILE A C 1
ATOM 1527 O O . ILE A 1 182 ? 13.529 -2.636 -7.078 1.00 94.69 182 ILE A O 1
ATOM 1531 N N . LEU A 1 183 ? 12.011 -1.547 -5.824 1.00 94.88 183 LEU A N 1
ATOM 1532 C CA . LEU A 1 183 ? 12.274 -0.243 -6.429 1.00 94.88 183 LEU A CA 1
ATOM 1533 C C . LEU A 1 183 ? 13.759 0.138 -6.331 1.00 94.88 183 LEU A C 1
ATOM 1535 O O . LEU A 1 183 ? 14.345 0.558 -7.324 1.00 94.88 183 LEU A O 1
ATOM 1539 N N . GLN A 1 184 ? 14.365 -0.038 -5.157 1.00 93.31 184 GLN A N 1
ATOM 1540 C CA . GLN A 1 184 ? 15.730 0.410 -4.902 1.00 93.31 184 GLN A CA 1
ATOM 1541 C C . GLN A 1 184 ? 16.793 -0.510 -5.503 1.00 93.31 184 GLN A C 1
ATOM 1543 O O . GLN A 1 184 ? 17.869 -0.028 -5.857 1.00 93.31 184 GLN A O 1
ATOM 1548 N N . ASN A 1 185 ? 16.507 -1.814 -5.602 1.00 94.62 185 ASN A N 1
ATOM 1549 C CA . ASN A 1 185 ? 17.493 -2.810 -6.028 1.00 94.62 185 ASN A CA 1
ATOM 1550 C C . ASN A 1 185 ? 17.336 -3.258 -7.481 1.00 94.62 185 ASN A C 1
ATOM 1552 O O . ASN A 1 185 ? 18.305 -3.731 -8.064 1.00 94.62 185 ASN A O 1
ATOM 1556 N N . CYS A 1 186 ? 16.151 -3.117 -8.081 1.00 96.00 186 CYS A N 1
ATOM 1557 C CA . CYS A 1 186 ? 15.903 -3.570 -9.453 1.00 96.00 186 CYS A CA 1
ATOM 1558 C C . CYS A 1 186 ? 16.008 -2.437 -10.473 1.00 96.00 186 CYS A C 1
ATOM 1560 O O . CYS A 1 186 ? 16.215 -2.724 -11.650 1.00 96.00 186 CYS A O 1
ATOM 1562 N N . PHE A 1 187 ? 15.928 -1.171 -10.049 1.00 96.75 187 PHE A N 1
ATOM 1563 C CA . PHE A 1 187 ? 15.929 -0.020 -10.950 1.00 96.75 187 PHE A CA 1
ATOM 1564 C C . PHE A 1 187 ? 17.092 0.947 -10.728 1.00 96.75 187 PHE A C 1
ATOM 1566 O O . PHE A 1 187 ? 17.532 1.183 -9.604 1.00 96.75 187 PHE A O 1
ATOM 1573 N N . SER A 1 188 ? 17.489 1.592 -11.823 1.00 97.25 188 SER A N 1
ATOM 1574 C CA . SER A 1 188 ? 18.239 2.849 -11.828 1.00 97.25 188 SER A CA 1
ATOM 1575 C C . SER A 1 188 ? 17.542 3.839 -12.756 1.00 97.25 188 SER A C 1
ATOM 1577 O O . SER A 1 188 ? 17.098 3.442 -13.829 1.00 97.25 188 SER A O 1
ATOM 1579 N N . PHE A 1 189 ? 17.473 5.117 -12.394 1.00 97.12 189 PHE A N 1
ATOM 1580 C CA . PHE A 1 189 ? 16.780 6.158 -13.165 1.00 97.12 189 PHE A CA 1
ATOM 1581 C C . PHE A 1 189 ? 17.723 7.311 -13.509 1.00 97.12 189 PHE A C 1
ATOM 1583 O O . PHE A 1 189 ? 18.636 7.620 -12.745 1.00 97.12 189 PHE A O 1
ATOM 1590 N N . SER A 1 190 ? 17.514 7.981 -14.640 1.00 96.50 190 SER A N 1
ATOM 1591 C CA . SER A 1 190 ? 18.171 9.266 -14.891 1.00 96.50 190 SER A CA 1
ATOM 1592 C C . SER A 1 190 ? 17.674 10.317 -13.886 1.00 96.50 190 SER A C 1
ATOM 1594 O O . SER A 1 190 ? 16.511 10.296 -13.482 1.00 96.50 190 SER A O 1
ATOM 1596 N N . ASN A 1 191 ? 18.527 11.259 -13.469 1.00 94.88 191 ASN A N 1
ATOM 1597 C CA . ASN A 1 191 ? 18.140 12.306 -12.508 1.00 94.88 191 ASN A CA 1
ATOM 1598 C C . ASN A 1 191 ? 17.486 13.524 -13.177 1.00 94.88 191 ASN A C 1
ATOM 1600 O O . ASN A 1 191 ? 17.812 14.675 -12.893 1.00 94.88 191 ASN A O 1
ATOM 1604 N N . THR A 1 192 ? 16.580 13.265 -14.102 1.00 94.56 192 THR A N 1
ATOM 1605 C CA . THR A 1 192 ? 15.996 14.274 -14.980 1.00 94.56 192 THR A CA 1
ATOM 1606 C C . THR A 1 192 ? 14.487 14.135 -14.996 1.00 94.56 192 THR A C 1
ATOM 1608 O O . THR A 1 192 ? 13.931 13.033 -14.962 1.00 94.56 192 THR A O 1
ATOM 1611 N N . LYS A 1 193 ? 13.815 15.279 -15.034 1.00 92.69 193 LYS A N 1
ATOM 1612 C CA . LYS A 1 193 ? 12.407 15.377 -15.390 1.00 92.69 193 LYS A CA 1
ATOM 1613 C C . LYS A 1 193 ? 12.256 15.250 -16.900 1.00 92.69 193 LYS A C 1
ATOM 1615 O O . LYS A 1 193 ? 13.212 15.313 -17.670 1.00 92.69 193 LYS A O 1
ATOM 1620 N N . SER A 1 194 ? 11.009 15.152 -17.318 1.00 89.56 194 SER A N 1
ATOM 1621 C CA . SER A 1 194 ? 10.590 15.152 -18.714 1.00 89.56 194 SER A CA 1
ATOM 1622 C C . SER A 1 194 ? 10.972 16.402 -19.512 1.00 89.56 194 SER A C 1
ATOM 1624 O O . SER A 1 194 ? 11.006 16.334 -20.732 1.00 89.56 194 SER A O 1
ATOM 1626 N N . ASN A 1 195 ? 11.264 17.526 -18.853 1.00 91.69 195 ASN A N 1
ATOM 1627 C CA . ASN A 1 195 ? 11.748 18.765 -19.475 1.00 91.69 195 ASN A CA 1
ATOM 1628 C C . ASN A 1 195 ? 13.279 18.936 -19.389 1.00 91.69 195 ASN A C 1
ATOM 1630 O O . ASN A 1 195 ? 13.783 20.019 -19.669 1.00 91.69 195 ASN A O 1
ATOM 1634 N N . GLY A 1 196 ? 14.010 17.912 -18.936 1.00 91.50 196 GLY A N 1
ATOM 1635 C CA . GLY A 1 196 ? 15.469 17.946 -18.805 1.00 91.50 196 GLY A CA 1
ATOM 1636 C C . GLY A 1 196 ? 15.996 18.594 -17.523 1.00 91.50 196 GLY A C 1
ATOM 1637 O O . GLY A 1 196 ? 17.179 18.447 -17.225 1.00 91.50 196 GLY A O 1
ATOM 1638 N N . GLU A 1 197 ? 15.148 19.251 -16.725 1.00 94.00 197 GLU A N 1
ATOM 1639 C CA . GLU A 1 197 ? 15.550 19.763 -15.411 1.00 94.00 197 GLU A CA 1
ATOM 1640 C C . GLU A 1 197 ? 15.916 18.629 -14.450 1.00 94.00 197 GLU A C 1
ATOM 1642 O O . GLU A 1 197 ? 15.416 17.508 -14.567 1.00 94.00 197 GLU A O 1
ATOM 1647 N N . GLU A 1 198 ? 16.725 18.939 -13.436 1.00 93.19 198 GLU A N 1
ATOM 1648 C CA . GLU A 1 198 ? 17.041 17.989 -12.372 1.00 93.19 198 GLU A CA 1
ATOM 1649 C C . GLU A 1 198 ? 15.755 17.520 -11.664 1.00 93.19 198 GLU A C 1
ATOM 1651 O O . GLU A 1 198 ? 14.931 18.326 -11.218 1.00 93.19 198 GLU A O 1
ATOM 1656 N N . PHE A 1 199 ? 15.568 16.200 -11.566 1.00 92.12 199 PHE A N 1
ATOM 1657 C CA . PHE A 1 199 ? 14.406 15.620 -10.886 1.00 92.12 199 PHE A CA 1
ATOM 1658 C C . PHE A 1 199 ? 14.472 15.845 -9.375 1.00 92.12 199 PHE A C 1
ATOM 1660 O O . PHE A 1 199 ? 13.486 16.243 -8.750 1.00 92.12 199 PHE A O 1
ATOM 1667 N N . TRP A 1 200 ? 15.641 15.596 -8.790 1.00 88.12 200 TRP A N 1
ATOM 1668 C CA . TRP A 1 200 ? 15.902 15.801 -7.376 1.00 88.12 200 TRP A CA 1
ATOM 1669 C C . TRP A 1 200 ? 17.380 16.098 -7.157 1.00 88.12 200 TRP A C 1
ATOM 1671 O O . TRP A 1 200 ? 18.218 15.579 -7.882 1.00 88.12 200 TRP A O 1
ATOM 1681 N N . ASN A 1 201 ? 17.719 16.850 -6.111 1.00 87.12 201 ASN A N 1
ATOM 1682 C CA . ASN A 1 201 ? 19.121 17.102 -5.780 1.00 87.12 201 ASN A CA 1
ATOM 1683 C C . ASN A 1 201 ? 19.876 15.770 -5.602 1.00 87.12 201 ASN A C 1
ATOM 1685 O O . ASN A 1 201 ? 19.533 14.985 -4.707 1.00 87.12 201 ASN A O 1
ATOM 1689 N N . LYS A 1 202 ? 20.898 15.535 -6.438 1.00 78.00 202 LYS A N 1
ATOM 1690 C CA . LYS A 1 202 ? 21.684 14.289 -6.461 1.00 78.00 202 LYS A CA 1
ATOM 1691 C C . LYS A 1 202 ? 22.258 13.905 -5.092 1.00 78.00 202 LYS A C 1
ATOM 1693 O O . LYS A 1 202 ? 22.279 12.725 -4.763 1.00 78.00 202 LYS A O 1
ATOM 1698 N N . ASN A 1 203 ? 22.634 14.875 -4.255 1.00 82.25 203 ASN A N 1
ATOM 1699 C CA . ASN A 1 203 ? 23.188 14.613 -2.917 1.00 82.25 203 ASN A CA 1
ATOM 1700 C C . ASN A 1 203 ? 22.169 13.991 -1.946 1.00 82.25 203 ASN A C 1
ATOM 1702 O O . ASN A 1 203 ? 22.548 13.436 -0.920 1.00 82.25 203 ASN A O 1
ATOM 1706 N N . ASN A 1 204 ? 20.875 14.075 -2.266 1.00 84.25 204 ASN A N 1
ATOM 1707 C CA . ASN A 1 204 ? 19.783 13.545 -1.450 1.00 84.25 204 ASN A CA 1
ATOM 1708 C C . ASN A 1 204 ? 19.264 12.189 -1.955 1.00 84.25 204 ASN A C 1
ATOM 1710 O O . ASN A 1 204 ? 18.235 11.709 -1.462 1.00 84.25 204 ASN A O 1
ATOM 1714 N N . LEU A 1 205 ? 19.910 11.595 -2.964 1.00 83.19 205 LEU A N 1
ATOM 1715 C CA . LEU A 1 205 ? 19.530 10.305 -3.526 1.00 83.19 205 LEU A CA 1
ATOM 1716 C C . LEU A 1 205 ? 20.720 9.342 -3.558 1.00 83.19 205 LEU A C 1
ATOM 1718 O O . LEU A 1 205 ? 21.825 9.741 -3.918 1.00 83.19 205 LEU A O 1
ATOM 1722 N N . PRO A 1 206 ? 20.504 8.063 -3.220 1.00 90.25 206 PRO A N 1
ATOM 1723 C CA . PRO A 1 206 ? 21.516 7.045 -3.438 1.00 90.25 206 PRO A CA 1
ATOM 1724 C C . PRO A 1 206 ? 21.724 6.802 -4.939 1.00 90.25 206 PRO A C 1
ATOM 1726 O O . PRO A 1 206 ? 20.794 6.950 -5.739 1.00 90.25 206 PRO A O 1
ATOM 1729 N N . SER A 1 207 ? 22.930 6.374 -5.310 1.00 91.88 207 SER A N 1
ATOM 1730 C CA . SER A 1 207 ? 23.216 5.894 -6.663 1.00 91.88 207 SER A CA 1
ATOM 1731 C C . SER A 1 207 ? 22.381 4.658 -7.009 1.00 91.88 207 SER A C 1
ATOM 1733 O O . SER A 1 207 ? 22.024 3.848 -6.146 1.00 91.88 207 SER A O 1
ATOM 1735 N N . GLY A 1 208 ? 22.060 4.528 -8.292 1.00 92.19 208 GLY A N 1
ATOM 1736 C CA . GLY A 1 208 ? 21.362 3.381 -8.853 1.00 92.19 208 GLY A CA 1
ATOM 1737 C C . GLY A 1 208 ? 22.220 2.116 -8.820 1.00 92.19 208 GLY A C 1
ATOM 1738 O O . GLY A 1 208 ? 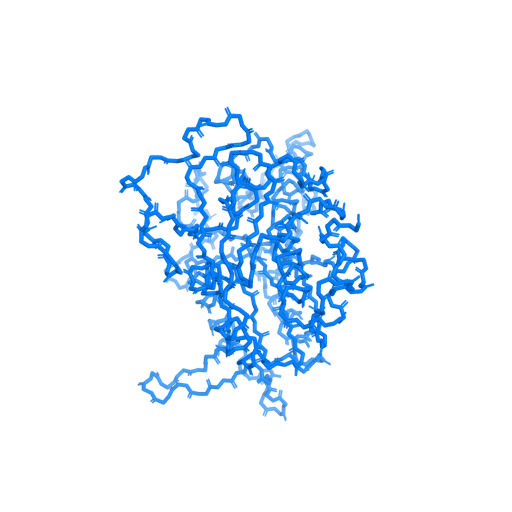23.421 2.170 -9.050 1.00 92.19 208 GLY A O 1
ATOM 1739 N N . LYS A 1 209 ? 21.608 0.952 -8.575 1.00 93.38 209 LYS A N 1
ATOM 1740 C CA . LYS A 1 209 ? 22.344 -0.325 -8.499 1.00 93.38 209 LYS A CA 1
ATOM 1741 C C . LYS A 1 209 ? 22.815 -0.845 -9.858 1.00 93.38 209 LYS A C 1
ATOM 1743 O O . LYS A 1 209 ? 23.808 -1.556 -9.929 1.00 93.38 209 LYS A O 1
ATOM 1748 N N . GLN A 1 210 ? 22.122 -0.452 -10.926 1.00 92.81 210 GLN A N 1
ATOM 1749 C CA . GLN A 1 210 ? 22.372 -0.940 -12.286 1.00 92.81 210 GLN A CA 1
ATOM 1750 C C . GLN A 1 210 ? 23.315 -0.018 -13.071 1.00 92.81 210 GLN A C 1
ATOM 1752 O O . GLN A 1 210 ? 23.700 -0.353 -14.189 1.00 92.81 210 GLN A O 1
ATOM 1757 N N . ASN A 1 211 ? 23.635 1.159 -12.519 1.00 89.88 211 ASN A N 1
ATOM 1758 C CA . ASN A 1 211 ? 24.581 2.131 -13.062 1.00 89.88 211 ASN A CA 1
ATOM 1759 C C . ASN A 1 211 ? 24.823 3.236 -12.013 1.00 89.88 211 ASN A C 1
ATOM 1761 O O . ASN A 1 211 ? 23.863 3.884 -11.589 1.00 89.88 211 ASN A O 1
ATOM 1765 N N . ASP A 1 212 ? 26.084 3.470 -11.644 1.00 87.69 212 ASP A N 1
ATOM 1766 C CA . ASP A 1 212 ? 26.474 4.406 -10.578 1.00 87.69 212 ASP A CA 1
ATOM 1767 C C . ASP A 1 212 ? 26.264 5.891 -10.929 1.00 87.69 212 ASP A C 1
ATOM 1769 O O . ASP A 1 212 ? 26.189 6.743 -10.038 1.00 87.69 212 ASP A O 1
ATOM 1773 N N . GLU A 1 213 ? 26.142 6.218 -12.218 1.00 90.00 213 GLU A N 1
ATOM 1774 C CA . GLU A 1 213 ? 25.851 7.573 -12.702 1.00 90.00 213 GLU A CA 1
ATOM 1775 C C . GLU A 1 213 ? 24.358 7.921 -12.599 1.00 90.00 213 GLU A C 1
ATOM 1777 O O . GLU A 1 213 ? 23.982 9.097 -12.631 1.00 90.00 213 GLU A O 1
ATOM 1782 N N . MET A 1 214 ? 23.509 6.903 -12.447 1.00 94.69 214 MET A N 1
ATOM 1783 C CA . MET A 1 214 ? 22.062 7.015 -12.295 1.00 94.69 214 MET A CA 1
ATOM 1784 C C . MET A 1 214 ? 21.663 7.080 -10.813 1.00 94.69 214 MET A C 1
ATOM 1786 O O . MET A 1 214 ? 22.456 6.807 -9.914 1.00 94.69 214 MET A O 1
ATOM 1790 N N . ILE A 1 215 ? 20.407 7.428 -10.542 1.00 94.38 215 ILE A N 1
ATOM 1791 C CA . ILE A 1 215 ? 19.845 7.519 -9.189 1.00 94.38 215 ILE A CA 1
ATOM 1792 C C . ILE A 1 215 ? 18.953 6.316 -8.869 1.00 94.38 215 ILE A C 1
ATOM 1794 O O . ILE A 1 215 ? 18.322 5.730 -9.750 1.00 94.38 215 ILE A O 1
ATOM 1798 N N . SER A 1 216 ? 18.852 5.979 -7.587 1.00 94.44 216 SER A N 1
ATOM 1799 C CA . SER A 1 216 ? 17.837 5.068 -7.060 1.00 94.44 216 SER A CA 1
ATOM 1800 C C . SER A 1 216 ? 16.703 5.871 -6.418 1.00 94.44 216 SER A C 1
ATOM 1802 O O . SER A 1 216 ? 16.918 6.799 -5.630 1.00 94.44 216 SER A O 1
ATOM 1804 N N . LEU A 1 217 ? 15.462 5.539 -6.780 1.00 93.31 217 LEU A N 1
ATOM 1805 C CA . LEU A 1 217 ? 14.277 6.172 -6.209 1.00 93.31 217 LEU A CA 1
ATOM 1806 C C . LEU A 1 217 ? 13.893 5.439 -4.923 1.00 93.31 217 LEU A C 1
ATOM 1808 O O . LEU A 1 217 ? 13.719 4.228 -4.907 1.00 93.31 217 LEU A O 1
ATOM 1812 N N . THR A 1 218 ? 13.737 6.182 -3.828 1.00 89.56 218 THR A N 1
ATOM 1813 C CA . THR A 1 218 ? 13.550 5.586 -2.494 1.00 89.56 218 THR A CA 1
ATOM 1814 C C . THR A 1 218 ? 12.096 5.499 -2.030 1.00 89.56 218 THR A C 1
ATOM 1816 O O . THR A 1 218 ? 11.849 5.075 -0.905 1.00 89.56 218 THR A O 1
ATOM 1819 N N . SER A 1 219 ? 11.124 5.914 -2.850 1.00 92.56 219 SER A N 1
ATOM 1820 C CA . SER A 1 219 ? 9.702 5.845 -2.493 1.00 92.56 219 SER A CA 1
ATOM 1821 C C . SER A 1 219 ? 8.777 5.785 -3.707 1.00 92.56 219 SER A C 1
ATOM 1823 O O . SER A 1 219 ? 9.136 6.236 -4.798 1.00 92.56 219 SER A O 1
ATOM 1825 N N . MET A 1 220 ? 7.542 5.310 -3.502 1.00 92.69 220 MET A N 1
ATOM 1826 C CA . MET A 1 220 ? 6.514 5.286 -4.550 1.00 92.69 220 MET A CA 1
ATOM 1827 C C . MET A 1 220 ? 6.190 6.709 -5.021 1.00 92.69 220 MET A C 1
ATOM 1829 O O . MET A 1 220 ? 6.049 6.941 -6.216 1.00 92.69 220 MET A O 1
ATOM 1833 N N . LYS A 1 221 ? 6.154 7.695 -4.113 1.00 90.50 221 LYS A N 1
ATOM 1834 C CA . LYS A 1 221 ? 5.953 9.108 -4.477 1.00 90.50 221 LYS A CA 1
ATOM 1835 C C . LYS A 1 221 ? 6.995 9.588 -5.490 1.00 90.50 221 LYS A C 1
ATOM 1837 O O . LYS A 1 221 ? 6.633 10.235 -6.467 1.00 90.50 221 LYS A O 1
ATOM 1842 N N . LYS A 1 222 ? 8.272 9.247 -5.281 1.00 92.62 222 LYS A N 1
ATOM 1843 C CA . LYS A 1 222 ? 9.346 9.584 -6.223 1.00 92.62 222 LYS A CA 1
ATOM 1844 C C . LYS A 1 222 ? 9.216 8.805 -7.533 1.00 92.62 222 LYS A C 1
ATOM 1846 O O . LYS A 1 222 ? 9.362 9.410 -8.583 1.00 92.62 222 LYS A O 1
ATOM 1851 N N . PHE A 1 223 ? 8.885 7.513 -7.482 1.00 94.38 223 PHE A N 1
ATOM 1852 C CA . PHE A 1 223 ? 8.645 6.698 -8.681 1.00 94.38 223 PHE A CA 1
ATOM 1853 C C . PHE A 1 223 ? 7.553 7.294 -9.579 1.00 94.38 223 PHE A C 1
ATOM 1855 O O . PHE A 1 223 ? 7.792 7.560 -10.753 1.00 94.38 223 PHE A O 1
ATOM 1862 N N . PHE A 1 224 ? 6.372 7.574 -9.024 1.00 92.75 224 PHE A N 1
ATOM 1863 C CA . PHE A 1 224 ? 5.272 8.163 -9.793 1.00 92.75 224 PHE A CA 1
ATOM 1864 C C . PHE A 1 224 ? 5.544 9.614 -10.201 1.00 92.75 224 PHE A C 1
ATOM 1866 O O . PHE A 1 224 ? 5.098 10.018 -11.268 1.00 92.75 224 PHE A O 1
ATOM 1873 N N . GLY A 1 225 ? 6.292 10.376 -9.396 1.00 91.50 225 GLY A N 1
ATOM 1874 C CA . GLY A 1 225 ? 6.742 11.718 -9.766 1.00 91.50 225 GLY A CA 1
ATOM 1875 C C . GLY A 1 225 ? 7.736 11.715 -10.929 1.00 91.50 225 GLY A C 1
ATOM 1876 O O . GLY A 1 225 ? 7.685 12.602 -11.769 1.00 91.50 225 GLY A O 1
ATOM 1877 N N . TRP A 1 226 ? 8.613 10.712 -11.014 1.00 93.50 226 TRP A N 1
ATOM 1878 C CA . TRP A 1 226 ? 9.546 10.571 -12.134 1.00 93.50 226 TRP A CA 1
ATOM 1879 C C . TRP A 1 226 ? 8.813 10.217 -13.435 1.00 93.50 2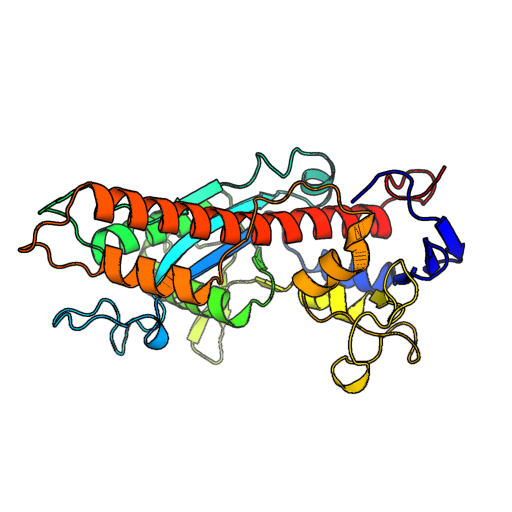26 TRP A C 1
ATOM 1881 O O . TRP A 1 226 ? 9.194 10.671 -14.507 1.00 93.50 226 TRP A O 1
ATOM 1891 N N . PHE A 1 227 ? 7.716 9.463 -13.343 1.00 91.44 227 PHE A N 1
ATOM 1892 C CA . PHE A 1 227 ? 6.869 9.083 -14.476 1.00 91.44 227 PHE A CA 1
ATOM 1893 C C . PHE A 1 227 ? 5.665 10.016 -14.723 1.00 91.44 227 PHE A C 1
ATOM 1895 O O . PHE A 1 227 ? 4.734 9.623 -15.429 1.00 91.44 227 PHE A O 1
ATOM 1902 N N . ASP A 1 228 ? 5.645 11.225 -14.157 1.00 83.50 228 ASP A N 1
ATOM 1903 C CA . ASP A 1 228 ? 4.464 12.102 -14.106 1.00 83.50 228 ASP A CA 1
ATOM 1904 C C . ASP A 1 228 ? 3.753 12.317 -15.459 1.00 83.50 228 ASP A C 1
ATOM 1906 O O . ASP A 1 228 ? 2.526 12.254 -15.525 1.00 83.50 228 ASP A O 1
ATOM 1910 N N . GLN A 1 229 ? 4.497 12.476 -16.555 1.00 76.69 229 GLN A N 1
ATOM 1911 C CA . GLN A 1 229 ? 3.941 12.691 -17.895 1.00 76.69 229 GLN A CA 1
ATOM 1912 C C . GLN A 1 229 ? 3.312 11.450 -18.537 1.00 76.69 229 GLN A C 1
ATOM 1914 O O . GLN A 1 229 ? 2.524 11.571 -19.478 1.00 76.69 229 GLN A O 1
ATOM 1919 N N . ILE A 1 230 ? 3.662 10.252 -18.067 1.00 76.38 230 ILE A N 1
ATOM 1920 C CA . ILE A 1 230 ? 3.129 8.995 -18.606 1.00 76.38 230 ILE A CA 1
ATOM 1921 C C . ILE A 1 230 ? 2.218 8.279 -17.613 1.00 76.38 230 ILE A C 1
ATOM 1923 O O . ILE A 1 230 ? 1.740 7.180 -17.889 1.00 76.38 230 ILE A O 1
ATOM 1927 N N . VAL A 1 231 ? 1.951 8.851 -16.446 1.00 76.06 231 VAL A N 1
ATOM 1928 C CA . VAL A 1 231 ? 0.949 8.319 -15.528 1.00 76.06 231 VAL A CA 1
ATOM 1929 C C . VAL A 1 231 ? -0.362 9.041 -15.798 1.00 76.06 231 VAL A C 1
ATOM 1931 O O . VAL A 1 231 ? -0.508 10.218 -15.492 1.00 76.06 231 VAL A O 1
ATOM 1934 N N . ASP A 1 232 ? -1.340 8.325 -16.358 1.00 74.31 232 ASP A N 1
ATOM 1935 C CA . ASP A 1 232 ? -2.704 8.847 -16.469 1.00 74.31 232 ASP A CA 1
ATOM 1936 C C . ASP A 1 232 ? -3.192 9.349 -15.102 1.00 74.31 232 ASP A C 1
ATOM 1938 O O . ASP A 1 232 ? -2.924 8.716 -14.076 1.00 74.31 232 ASP A O 1
ATOM 1942 N N . ASN A 1 233 ? -3.948 10.452 -15.080 1.00 77.19 233 ASN A N 1
ATOM 1943 C CA . ASN A 1 233 ? -4.509 11.013 -13.850 1.00 77.19 233 ASN A CA 1
ATOM 1944 C C . ASN A 1 233 ? -5.636 10.117 -13.303 1.00 77.19 233 ASN A C 1
ATOM 1946 O O . ASN A 1 233 ? -6.826 10.368 -13.493 1.00 77.19 233 ASN A O 1
ATOM 1950 N N . ILE A 1 234 ? -5.242 9.007 -12.684 1.00 84.12 234 ILE A N 1
ATOM 1951 C CA . ILE A 1 234 ? -6.134 7.977 -12.149 1.00 84.12 234 ILE A CA 1
ATOM 1952 C C . ILE A 1 234 ? -6.221 7.993 -10.628 1.00 84.12 234 ILE A C 1
ATOM 1954 O O . ILE A 1 234 ? -7.057 7.280 -10.070 1.00 84.12 234 ILE A O 1
ATOM 1958 N N . PHE A 1 235 ? -5.356 8.769 -9.981 1.00 89.44 235 PHE A N 1
ATOM 1959 C CA . PHE A 1 235 ? -5.335 8.941 -8.539 1.00 89.44 235 PHE A CA 1
ATOM 1960 C C . PHE A 1 235 ? -6.385 9.956 -8.107 1.00 89.44 235 PHE A C 1
ATOM 1962 O O . PHE A 1 235 ? -6.722 10.897 -8.828 1.00 89.44 235 PHE A O 1
ATOM 1969 N N . LYS A 1 236 ? -6.905 9.770 -6.898 1.00 88.06 236 LYS A N 1
ATOM 1970 C CA . LYS A 1 236 ? -7.767 10.767 -6.271 1.00 88.06 236 LYS A CA 1
ATOM 1971 C C . LYS A 1 236 ? -6.944 12.004 -5.927 1.00 88.06 236 LYS A C 1
ATOM 1973 O O . LYS A 1 236 ? -5.751 11.914 -5.661 1.00 88.06 236 LYS A O 1
ATOM 1978 N N . THR A 1 237 ? -7.576 13.169 -5.947 1.00 84.50 237 THR A N 1
ATOM 1979 C CA . THR A 1 237 ? -6.884 14.443 -5.745 1.00 84.50 237 THR A CA 1
ATOM 1980 C C . THR A 1 237 ? -6.415 14.625 -4.297 1.00 84.50 237 THR A C 1
ATOM 1982 O O . THR A 1 237 ? -7.233 14.748 -3.389 1.00 84.50 237 THR A O 1
ATOM 1985 N N . GLU A 1 238 ? -5.103 14.755 -4.102 1.00 82.81 238 GLU A N 1
ATOM 1986 C CA . GLU A 1 238 ? -4.453 15.029 -2.812 1.00 82.81 238 GLU A CA 1
ATOM 1987 C C . GLU A 1 238 ? -3.998 16.497 -2.757 1.00 82.81 238 GLU A C 1
ATOM 1989 O O . GLU A 1 238 ? -2.923 16.852 -3.229 1.00 82.81 238 GLU A O 1
ATOM 1994 N N . LYS A 1 239 ? -4.842 17.390 -2.225 1.00 80.00 239 LYS A N 1
ATOM 1995 C CA . LYS A 1 239 ? -4.506 18.826 -2.066 1.00 80.00 239 LYS A CA 1
ATOM 1996 C C . LYS A 1 239 ? -4.016 19.199 -0.670 1.00 80.00 239 LYS A C 1
ATOM 1998 O O . LYS A 1 239 ? -3.558 20.319 -0.472 1.00 80.00 239 LYS A O 1
ATOM 2003 N N . HIS A 1 240 ? -4.185 18.307 0.299 1.00 82.00 240 HIS A N 1
ATOM 2004 C CA . HIS A 1 240 ? -3.921 18.589 1.702 1.00 82.00 240 HIS A CA 1
ATOM 2005 C C . HIS A 1 240 ? -2.841 17.658 2.225 1.00 82.00 240 HIS A C 1
ATOM 2007 O O . HIS A 1 240 ? -2.776 16.495 1.834 1.00 82.00 240 HIS A O 1
ATOM 2013 N N . ASP A 1 241 ? -2.027 18.196 3.120 1.00 88.25 241 ASP A N 1
ATOM 2014 C CA . ASP A 1 241 ? -1.035 17.445 3.867 1.00 88.25 241 ASP A CA 1
ATOM 2015 C C . ASP A 1 241 ? -1.707 16.388 4.765 1.00 88.25 241 ASP A C 1
ATOM 2017 O O . ASP A 1 241 ? -2.684 16.682 5.463 1.00 88.25 241 ASP A O 1
ATOM 2021 N N . ILE A 1 242 ? -1.192 15.155 4.724 1.00 91.25 242 ILE A N 1
ATOM 2022 C CA . ILE A 1 242 ? -1.770 14.014 5.444 1.00 91.25 242 ILE A CA 1
ATOM 2023 C C . ILE A 1 242 ? -1.697 14.199 6.958 1.00 91.25 242 ILE A C 1
ATOM 2025 O O . ILE A 1 242 ? -2.676 13.925 7.647 1.00 91.25 242 ILE A O 1
ATOM 2029 N N . TYR A 1 243 ? -0.603 14.765 7.472 1.00 92.81 243 TYR A N 1
ATOM 2030 C CA . TYR A 1 243 ? -0.431 15.003 8.904 1.00 92.81 243 TYR A CA 1
ATOM 2031 C C . TYR A 1 243 ? -1.526 15.927 9.450 1.00 92.81 243 TYR A C 1
ATOM 2033 O O . TYR A 1 243 ? -2.217 15.595 10.414 1.00 92.81 243 TYR A O 1
ATOM 2041 N N . SER A 1 244 ? -1.769 17.044 8.764 1.00 92.56 244 SER A N 1
ATOM 2042 C CA . SER A 1 244 ? -2.828 17.993 9.118 1.00 92.56 244 SER A CA 1
ATOM 2043 C C . SER A 1 244 ? -4.221 17.346 9.103 1.00 92.56 244 SER A C 1
ATOM 2045 O O . SER A 1 244 ? -5.047 17.610 9.982 1.00 92.56 244 SER A O 1
ATOM 2047 N N . MET A 1 245 ? -4.487 16.464 8.132 1.00 94.69 245 MET A N 1
ATOM 2048 C CA . MET A 1 245 ? -5.742 15.708 8.077 1.00 94.69 245 MET A CA 1
ATOM 2049 C C . MET A 1 245 ? -5.861 14.699 9.228 1.00 94.69 245 MET A C 1
ATOM 2051 O O . MET A 1 245 ? -6.944 14.571 9.802 1.00 94.69 245 MET A O 1
ATOM 2055 N N . CYS A 1 246 ? -4.768 14.034 9.609 1.00 94.25 246 CYS A N 1
ATOM 2056 C CA . CYS A 1 246 ? -4.717 13.131 10.759 1.00 94.25 246 CYS A CA 1
ATOM 2057 C C . CYS A 1 246 ? -4.975 13.862 12.084 1.00 94.25 246 CYS A C 1
ATOM 2059 O O . CYS A 1 246 ? -5.691 13.332 12.932 1.00 94.25 246 CYS A O 1
ATOM 2061 N N . CYS A 1 247 ? -4.495 15.097 12.255 1.00 93.88 247 CYS A N 1
ATOM 2062 C CA . CYS A 1 247 ? -4.810 15.916 13.432 1.00 93.88 247 CYS A CA 1
ATOM 2063 C C . CYS A 1 247 ? -6.311 16.264 13.531 1.00 93.88 247 CYS A C 1
ATOM 2065 O O . CYS A 1 247 ? -6.917 16.169 14.605 1.00 93.88 247 CYS A O 1
ATOM 2067 N N . GLU A 1 248 ? -6.952 16.642 12.416 1.00 93.56 248 GLU A N 1
ATOM 2068 C CA . GLU A 1 248 ? -8.402 16.904 12.404 1.00 93.56 248 GLU A CA 1
ATOM 2069 C C . GLU A 1 248 ? -9.203 15.609 12.618 1.00 93.56 248 GLU A C 1
ATOM 2071 O O . GLU A 1 248 ? -10.193 15.604 13.354 1.00 93.56 248 GLU A O 1
ATOM 2076 N N . ALA A 1 249 ? -8.751 14.495 12.035 1.00 94.81 249 ALA A N 1
ATOM 2077 C CA . ALA A 1 249 ? -9.341 13.180 12.249 1.00 94.81 249 ALA A CA 1
ATOM 2078 C C . ALA A 1 249 ? -9.252 12.750 13.720 1.00 94.81 249 ALA A C 1
ATOM 2080 O O . ALA A 1 249 ? -10.250 12.296 14.284 1.00 94.81 249 ALA A O 1
ATOM 2081 N N . TYR A 1 250 ? -8.099 12.958 14.361 1.00 94.31 250 TYR A N 1
ATOM 2082 C CA . TYR A 1 250 ? -7.914 12.692 15.784 1.00 94.31 250 TYR A CA 1
ATOM 2083 C C . TYR A 1 250 ? -8.922 13.487 16.608 1.00 94.31 250 TYR A C 1
ATOM 2085 O O . TYR A 1 250 ? -9.705 12.895 17.348 1.00 94.31 250 TYR A O 1
ATOM 2093 N N . THR A 1 251 ? -8.978 14.806 16.394 1.00 92.62 251 THR A N 1
ATOM 2094 C CA . THR A 1 251 ? -9.925 15.714 17.064 1.00 92.62 251 THR A CA 1
ATOM 2095 C C . THR A 1 251 ? -11.370 15.238 16.909 1.00 92.62 251 THR A C 1
ATOM 2097 O O . THR A 1 251 ? -12.157 15.264 17.854 1.00 92.62 251 THR A O 1
ATOM 2100 N N . PHE A 1 252 ? -11.737 14.761 15.719 1.00 93.94 252 PHE A N 1
ATOM 2101 C CA . PHE A 1 252 ? -13.072 14.240 15.457 1.00 93.94 252 PHE A CA 1
ATOM 2102 C C . PHE A 1 252 ? -13.377 12.961 16.244 1.00 93.94 252 PHE A C 1
ATOM 2104 O O . PHE A 1 252 ? -14.470 12.822 16.799 1.00 93.94 252 PHE A O 1
ATOM 2111 N N . PHE A 1 253 ? -12.441 12.016 16.319 1.00 93.81 253 PHE A N 1
ATOM 2112 C CA . PHE A 1 253 ? -12.654 10.763 17.044 1.00 93.81 253 PHE A CA 1
ATOM 2113 C C . PHE A 1 253 ? -12.486 10.897 18.560 1.00 93.81 253 PHE A C 1
ATOM 2115 O O . PHE A 1 253 ? -13.104 10.118 19.286 1.00 93.81 253 PHE A O 1
ATOM 2122 N N . SER A 1 254 ? -11.726 11.884 19.036 1.00 92.69 254 SER A N 1
ATOM 2123 C CA . SER A 1 254 ? -11.552 12.197 20.458 1.00 92.69 254 SER A CA 1
ATOM 2124 C C . SER A 1 254 ? -12.620 13.150 21.005 1.00 92.69 254 SER A C 1
ATOM 2126 O O . SER A 1 254 ? -12.754 13.263 22.221 1.00 92.69 254 SER A O 1
ATOM 2128 N N . TYR A 1 255 ? -13.422 13.791 20.138 1.00 92.31 255 TYR A N 1
ATOM 2129 C CA . TYR A 1 255 ? -14.399 14.804 20.552 1.00 92.31 255 TYR A CA 1
ATOM 2130 C C . TYR A 1 255 ? -15.298 14.314 21.711 1.00 92.31 255 TYR A C 1
ATOM 2132 O O . TYR A 1 255 ? -15.883 13.227 21.582 1.00 92.31 255 TYR A O 1
ATOM 2140 N N . PRO A 1 256 ? -15.462 15.081 22.807 1.00 91.50 256 PRO A N 1
ATOM 2141 C CA . PRO A 1 256 ? -16.197 14.635 23.992 1.00 91.50 256 PRO A CA 1
ATOM 2142 C C . PRO A 1 256 ? -17.669 14.289 23.715 1.00 91.50 256 PRO A C 1
ATOM 2144 O O . PRO A 1 256 ? -18.330 14.938 22.907 1.00 91.50 256 PRO A O 1
ATOM 2147 N N . LEU A 1 257 ? -18.192 13.248 24.372 1.00 90.81 257 LEU A N 1
ATOM 2148 C CA . LEU A 1 257 ? -19.567 12.753 24.156 1.00 90.81 257 LEU A CA 1
ATOM 2149 C C . LEU A 1 257 ? -20.643 13.616 24.834 1.00 90.81 257 LEU A C 1
ATOM 2151 O O . LEU A 1 257 ? -21.812 13.572 24.453 1.00 90.81 257 LEU A O 1
ATOM 2155 N N . ASP A 1 258 ? -20.250 14.378 25.847 1.00 90.25 258 ASP A N 1
ATOM 2156 C CA . ASP A 1 258 ? -21.069 15.338 26.586 1.00 90.25 258 ASP A CA 1
ATOM 2157 C C . ASP A 1 258 ? -21.218 16.679 25.844 1.00 90.25 258 ASP A C 1
ATOM 2159 O O . ASP A 1 258 ? -22.129 17.454 26.139 1.00 90.25 258 ASP A O 1
ATOM 2163 N N . LYS A 1 259 ? -20.378 16.933 24.832 1.00 90.81 259 LYS A N 1
ATOM 2164 C CA . LYS A 1 259 ? -20.423 18.135 23.991 1.00 90.81 259 LYS A CA 1
ATOM 2165 C C . LYS A 1 259 ? -21.131 17.856 22.662 1.00 90.81 259 LYS A C 1
ATOM 2167 O O . LYS A 1 259 ? -21.019 16.777 22.083 1.00 90.81 259 LYS A O 1
ATOM 2172 N N . LYS A 1 260 ? -21.856 18.853 22.142 1.00 92.06 260 LYS A N 1
ATOM 2173 C CA . LYS A 1 260 ? -22.497 18.781 20.818 1.00 92.06 260 LYS A CA 1
ATOM 2174 C C . LYS A 1 260 ? -21.576 19.341 19.739 1.00 92.06 260 LYS A C 1
ATOM 2176 O O . LYS A 1 260 ? -21.134 20.481 19.833 1.00 92.06 260 LYS A O 1
ATOM 2181 N N . ILE A 1 261 ? -21.393 18.580 18.665 1.00 92.62 261 ILE A N 1
ATOM 2182 C CA . ILE A 1 261 ? -20.772 19.059 17.428 1.00 92.62 261 ILE A CA 1
ATOM 2183 C C . ILE A 1 261 ? -21.866 19.736 16.592 1.00 92.62 261 ILE A C 1
ATOM 2185 O O . ILE A 1 261 ? -22.973 19.199 16.461 1.00 92.62 261 ILE A O 1
ATOM 2189 N N . SER A 1 262 ? -21.580 20.905 16.011 1.00 95.62 262 SER A N 1
ATOM 2190 C CA . SER A 1 262 ? -22.469 21.500 15.007 1.00 95.62 262 SER A CA 1
ATOM 2191 C C . SER A 1 262 ? -22.497 20.630 13.746 1.00 95.62 262 SER A C 1
ATOM 2193 O O . SER A 1 262 ? -21.518 19.962 13.406 1.00 95.62 262 SER A O 1
ATOM 2195 N N . PHE A 1 263 ? -23.616 20.623 13.023 1.00 95.94 263 PHE A N 1
ATOM 2196 C CA . PHE A 1 263 ? -23.727 19.805 11.813 1.00 95.94 263 PHE A CA 1
ATOM 2197 C C . PHE A 1 263 ? -22.694 20.198 10.741 1.00 95.94 263 PHE A C 1
ATOM 2199 O O . PHE A 1 263 ? -22.139 19.334 10.065 1.00 95.94 263 PHE A O 1
ATOM 2206 N N . GLU A 1 264 ? -22.376 21.489 10.629 1.00 96.38 264 GLU A N 1
ATOM 2207 C CA . GLU A 1 264 ? -21.353 21.995 9.709 1.00 96.38 264 GLU A CA 1
ATOM 2208 C C . GLU A 1 264 ? -19.951 21.490 10.065 1.00 96.38 264 GLU A C 1
ATOM 2210 O O . GLU A 1 264 ? -19.251 20.965 9.195 1.00 96.38 264 GLU A O 1
ATOM 2215 N N . SER A 1 265 ? -19.566 21.561 11.345 1.00 94.25 265 SER A N 1
ATOM 2216 C CA . SER A 1 265 ? -18.287 21.023 11.823 1.00 94.25 265 SER A CA 1
ATOM 2217 C C . SER A 1 265 ? -18.208 19.513 11.615 1.00 94.25 265 SER A C 1
ATOM 2219 O O . SER A 1 265 ? -17.200 19.018 11.117 1.00 94.25 265 SER A O 1
ATOM 2221 N N . TYR A 1 266 ? -19.291 18.784 11.906 1.00 95.75 266 TYR A N 1
ATOM 2222 C CA . TYR A 1 266 ? -19.381 17.348 11.637 1.00 95.75 266 TYR A CA 1
ATOM 2223 C C . TYR A 1 266 ? -19.169 17.035 10.151 1.00 95.75 266 TYR A C 1
ATOM 2225 O O . TYR A 1 266 ? -18.372 16.164 9.804 1.00 95.75 266 TYR A O 1
ATOM 2233 N N . LYS A 1 267 ? -19.851 17.761 9.257 1.00 96.25 267 LYS A N 1
ATOM 2234 C CA . LYS A 1 267 ? -19.726 17.584 7.806 1.00 96.25 267 LYS A CA 1
ATOM 2235 C C . LYS A 1 267 ? -18.299 17.858 7.329 1.00 96.25 267 LYS A C 1
ATOM 2237 O O . LYS A 1 267 ? -17.791 17.095 6.507 1.00 96.25 267 LYS A O 1
ATOM 2242 N N . ARG A 1 268 ? -17.651 18.911 7.843 1.00 95.19 268 ARG A N 1
ATOM 2243 C CA . ARG A 1 268 ? -16.254 19.243 7.526 1.00 95.19 268 ARG A CA 1
ATOM 2244 C C . ARG A 1 268 ? -15.305 18.129 7.966 1.00 95.19 268 ARG A C 1
ATOM 2246 O O . ARG A 1 268 ? -14.617 17.573 7.117 1.00 95.19 268 ARG A O 1
ATOM 2253 N N . MET A 1 269 ? -15.348 17.748 9.241 1.00 94.12 269 MET A N 1
ATOM 2254 C CA . MET A 1 269 ? -14.487 16.705 9.806 1.00 94.12 269 MET A CA 1
ATOM 2255 C C . MET A 1 269 ? -14.682 15.360 9.095 1.00 94.12 269 MET A C 1
ATOM 2257 O O . MET A 1 269 ? -13.716 14.707 8.714 1.00 94.12 269 MET A O 1
ATOM 2261 N N . ASN A 1 270 ? -15.929 14.966 8.823 1.00 94.38 270 ASN A N 1
ATOM 2262 C CA . ASN A 1 270 ? -16.223 13.728 8.100 1.00 94.38 270 ASN A CA 1
ATOM 2263 C C . ASN A 1 270 ? -15.722 13.767 6.642 1.00 94.38 270 ASN A C 1
ATOM 2265 O O . ASN A 1 270 ? -15.293 12.752 6.097 1.00 94.38 270 ASN A O 1
ATOM 2269 N N . ASN A 1 271 ? -15.738 14.936 5.994 1.00 94.81 271 ASN A N 1
ATOM 2270 C CA . ASN A 1 271 ? -15.101 15.100 4.688 1.00 94.81 271 ASN A CA 1
ATOM 2271 C C . ASN A 1 271 ? -13.574 14.978 4.776 1.00 94.81 271 ASN A C 1
ATOM 2273 O O . ASN A 1 271 ? -12.977 14.419 3.858 1.00 94.81 271 ASN A O 1
ATOM 2277 N N . THR A 1 272 ? -12.946 15.434 5.861 1.00 94.81 272 THR A N 1
ATOM 2278 C CA . THR A 1 272 ? -11.516 15.196 6.105 1.00 94.81 272 THR A CA 1
ATOM 2279 C C . THR A 1 272 ? -11.218 13.702 6.240 1.00 94.81 272 THR A C 1
ATOM 2281 O O . THR A 1 272 ? -10.318 13.215 5.562 1.00 94.81 272 THR A O 1
ATOM 2284 N N . ILE A 1 273 ? -12.046 12.934 6.962 1.00 95.38 273 ILE A N 1
ATOM 2285 C CA . ILE A 1 273 ? -11.909 11.463 7.018 1.00 95.38 273 ILE A CA 1
ATOM 2286 C C . ILE A 1 273 ? -11.979 10.833 5.620 1.00 95.38 273 ILE A C 1
ATOM 2288 O O . ILE A 1 273 ? -11.187 9.952 5.297 1.00 95.38 273 ILE A O 1
ATOM 2292 N N . LYS A 1 274 ? -12.890 11.290 4.750 1.00 95.06 274 LYS A N 1
ATOM 2293 C CA . LYS A 1 274 ? -12.963 10.793 3.363 1.00 95.06 274 LYS A CA 1
ATOM 2294 C C . LYS A 1 274 ? -11.693 11.092 2.564 1.00 95.06 274 LYS A C 1
ATOM 2296 O O . LYS A 1 274 ? -11.269 10.245 1.789 1.00 95.06 274 LYS A O 1
ATOM 2301 N N . LYS A 1 275 ? -11.075 12.257 2.765 1.00 95.69 275 LYS A N 1
ATOM 2302 C CA . LYS A 1 275 ? -9.810 12.614 2.103 1.00 95.69 275 LYS A CA 1
ATOM 2303 C C . LYS A 1 275 ? -8.641 11.754 2.587 1.00 95.69 275 LYS A C 1
ATOM 2305 O O . LYS A 1 275 ? -7.841 11.331 1.765 1.00 95.69 275 LYS A O 1
ATOM 2310 N N . VAL A 1 276 ? -8.583 11.436 3.881 1.00 95.69 276 VAL A N 1
ATOM 2311 C CA . VAL A 1 276 ? -7.618 10.462 4.427 1.00 95.69 276 VAL A CA 1
ATOM 2312 C C . VAL A 1 276 ? -7.819 9.086 3.786 1.00 95.69 276 VAL A C 1
ATOM 2314 O O . VAL A 1 276 ? -6.877 8.467 3.307 1.00 95.69 276 VAL A O 1
ATOM 2317 N N . ILE A 1 277 ? -9.070 8.620 3.716 1.00 95.88 277 ILE A N 1
ATOM 2318 C CA . ILE A 1 277 ? -9.433 7.361 3.046 1.00 95.88 277 ILE A CA 1
ATOM 2319 C C . ILE A 1 277 ? -8.963 7.360 1.584 1.00 95.88 277 ILE A C 1
ATOM 2321 O O . ILE A 1 277 ? -8.528 6.317 1.096 1.00 95.88 277 ILE A O 1
ATOM 2325 N N . ASP A 1 278 ? -9.056 8.498 0.896 1.00 95.62 278 ASP A N 1
ATOM 2326 C CA . ASP A 1 278 ? -8.607 8.670 -0.486 1.00 95.62 278 ASP A CA 1
ATOM 2327 C C . ASP A 1 278 ? -7.075 8.669 -0.629 1.00 95.62 278 ASP A C 1
ATOM 2329 O O . ASP A 1 278 ? -6.577 8.061 -1.575 1.00 95.62 278 ASP A O 1
ATOM 2333 N N . HIS A 1 279 ? -6.345 9.282 0.310 1.00 94.81 279 HIS A N 1
ATOM 2334 C CA . HIS A 1 279 ? -4.877 9.245 0.383 1.00 94.81 279 HIS A CA 1
ATOM 2335 C C . HIS A 1 279 ? -4.370 7.802 0.536 1.00 94.81 279 HIS A C 1
ATOM 2337 O O . HIS A 1 279 ? -3.703 7.267 -0.347 1.00 94.81 279 HIS A O 1
ATOM 2343 N N . CYS A 1 280 ? -4.841 7.114 1.575 1.00 94.75 280 CYS A N 1
ATOM 2344 C CA . CYS A 1 280 ? -4.530 5.710 1.845 1.00 94.75 280 CYS A CA 1
ATOM 2345 C C . CYS A 1 280 ? -4.916 4.791 0.659 1.00 94.75 280 CYS A C 1
ATOM 2347 O O . CYS A 1 280 ? -4.226 3.833 0.307 1.00 94.75 280 CYS A O 1
ATOM 2349 N N . TYR A 1 281 ? -6.017 5.104 -0.043 1.00 96.62 281 TYR A N 1
ATOM 2350 C CA . TYR A 1 281 ? -6.433 4.373 -1.247 1.00 96.62 281 TYR A CA 1
ATOM 2351 C C . TYR A 1 281 ? -5.429 4.554 -2.389 1.00 96.62 281 TYR A C 1
ATOM 2353 O O . TYR A 1 281 ? -5.111 3.591 -3.090 1.00 96.62 281 TYR A O 1
ATOM 2361 N N . ASN A 1 282 ? -4.948 5.781 -2.598 1.00 95.31 282 ASN A N 1
ATOM 2362 C CA . ASN A 1 282 ? -3.960 6.070 -3.623 1.00 95.31 282 ASN A CA 1
ATOM 2363 C C . ASN A 1 282 ? -2.647 5.339 -3.348 1.00 95.31 282 ASN A C 1
ATOM 2365 O O . ASN A 1 282 ? -2.050 4.847 -4.300 1.00 95.31 282 ASN A O 1
ATOM 2369 N N . ASP A 1 283 ? -2.221 5.209 -2.093 1.00 95.06 283 ASP A N 1
ATOM 2370 C CA . ASP A 1 283 ? -0.992 4.488 -1.749 1.00 95.06 283 ASP A CA 1
ATOM 2371 C C . ASP A 1 283 ? -1.091 2.987 -2.052 1.00 95.06 283 ASP A C 1
ATOM 2373 O O . ASP A 1 283 ? -0.216 2.432 -2.727 1.00 95.06 283 ASP A O 1
ATOM 2377 N N . VAL A 1 284 ? -2.223 2.346 -1.742 1.00 97.38 284 VAL A N 1
ATOM 2378 C CA . VAL A 1 284 ? -2.488 0.966 -2.196 1.00 97.38 284 VAL A CA 1
ATOM 2379 C C . VAL A 1 284 ? -2.540 0.874 -3.726 1.00 97.38 284 VAL A C 1
ATOM 2381 O O . VAL A 1 284 ? -2.009 -0.072 -4.318 1.00 97.38 284 VAL A O 1
ATOM 2384 N N . LEU A 1 285 ? -3.166 1.844 -4.400 1.00 96.75 285 LEU A N 1
ATOM 2385 C CA . LEU A 1 285 ? -3.265 1.857 -5.861 1.00 96.75 285 LEU A CA 1
ATOM 2386 C C . LEU A 1 285 ? -1.893 2.027 -6.528 1.00 96.75 285 LEU A C 1
ATOM 2388 O O . LEU A 1 285 ? -1.620 1.360 -7.527 1.00 96.75 285 LEU A O 1
ATOM 2392 N N . LYS A 1 286 ? -1.019 2.866 -5.963 1.00 95.69 286 LYS A N 1
ATOM 2393 C CA . LYS A 1 286 ? 0.375 3.044 -6.390 1.00 95.69 286 LYS A CA 1
ATOM 2394 C C . LYS A 1 286 ? 1.117 1.708 -6.343 1.00 95.69 286 LYS A C 1
ATOM 2396 O O . LYS A 1 286 ? 1.733 1.335 -7.338 1.00 95.69 286 LYS A O 1
ATOM 2401 N N . ILE A 1 287 ? 0.978 0.942 -5.256 1.00 97.06 287 ILE A N 1
ATOM 2402 C CA . ILE A 1 287 ? 1.578 -0.399 -5.149 1.00 97.06 287 ILE A CA 1
ATOM 2403 C C . ILE A 1 287 ? 1.019 -1.353 -6.215 1.00 97.06 287 ILE A C 1
ATOM 2405 O O . ILE A 1 287 ? 1.782 -2.056 -6.873 1.00 97.06 287 ILE A O 1
ATOM 2409 N N . LEU A 1 288 ? -0.301 -1.373 -6.425 1.00 97.12 288 LEU A N 1
ATOM 2410 C CA . LEU A 1 288 ? -0.928 -2.244 -7.429 1.00 97.12 288 LEU A CA 1
ATOM 2411 C C . LEU A 1 288 ? -0.448 -1.935 -8.853 1.00 97.12 288 LEU A C 1
ATOM 2413 O O . LEU A 1 288 ? -0.160 -2.856 -9.614 1.00 97.12 288 LEU A O 1
ATOM 2417 N N . ILE A 1 289 ? -0.342 -0.653 -9.211 1.00 95.38 289 ILE A N 1
ATOM 2418 C CA . ILE A 1 289 ? 0.185 -0.221 -10.513 1.00 95.38 289 ILE A CA 1
ATOM 2419 C C . ILE A 1 289 ? 1.670 -0.560 -10.630 1.00 95.38 289 ILE A C 1
ATOM 2421 O O . ILE A 1 289 ? 2.116 -0.980 -11.694 1.00 95.38 289 ILE A O 1
ATOM 2425 N N . PHE A 1 290 ? 2.435 -0.401 -9.550 1.00 96.12 290 PHE A N 1
ATOM 2426 C CA . PHE A 1 290 ? 3.839 -0.783 -9.533 1.00 96.12 290 PHE A CA 1
ATOM 2427 C C . PHE A 1 290 ? 4.001 -2.290 -9.759 1.00 96.12 290 PHE A C 1
ATOM 2429 O O . PHE A 1 290 ? 4.759 -2.687 -10.629 1.00 96.12 290 PHE A O 1
ATOM 2436 N N . PHE A 1 291 ? 3.236 -3.144 -9.079 1.00 97.19 291 PHE A N 1
ATOM 2437 C CA . PHE A 1 291 ? 3.261 -4.592 -9.318 1.00 97.19 291 PHE A CA 1
ATOM 2438 C C . PHE A 1 291 ? 2.816 -5.001 -10.721 1.00 97.19 291 PHE A C 1
ATOM 2440 O O . PHE A 1 291 ? 3.388 -5.937 -11.277 1.00 97.19 291 PHE A O 1
ATOM 2447 N N . ASP A 1 292 ? 1.844 -4.305 -11.309 1.00 95.81 292 ASP A N 1
ATOM 2448 C CA . ASP A 1 292 ? 1.501 -4.479 -12.721 1.00 95.81 292 ASP A CA 1
ATOM 2449 C C . ASP A 1 292 ? 2.702 -4.153 -13.628 1.00 95.81 292 ASP A C 1
ATOM 2451 O O . ASP A 1 292 ? 3.093 -4.956 -14.473 1.00 95.81 292 ASP A O 1
ATOM 2455 N N . PHE A 1 293 ? 3.364 -3.022 -13.375 1.00 95.62 293 PHE A N 1
ATOM 2456 C CA . PHE A 1 293 ? 4.584 -2.628 -14.075 1.00 95.62 293 PHE A CA 1
ATOM 2457 C C . PHE A 1 293 ? 5.701 -3.670 -13.934 1.00 95.62 293 PHE A C 1
ATOM 2459 O O . PHE A 1 293 ? 6.261 -4.120 -14.931 1.00 95.62 293 PHE A O 1
ATOM 2466 N N . ILE A 1 294 ? 5.975 -4.135 -12.716 1.00 96.44 294 ILE A N 1
ATOM 2467 C CA . ILE A 1 294 ? 6.961 -5.188 -12.459 1.00 96.44 294 ILE A CA 1
ATOM 2468 C C . ILE A 1 294 ? 6.612 -6.478 -13.200 1.00 96.44 294 ILE A C 1
ATOM 2470 O O . ILE A 1 294 ? 7.498 -7.100 -13.787 1.00 96.44 294 ILE A O 1
ATOM 2474 N N . PHE A 1 295 ? 5.343 -6.885 -13.199 1.00 96.25 295 PHE A N 1
ATOM 2475 C CA . PHE A 1 295 ? 4.913 -8.094 -13.889 1.00 96.25 295 PHE A CA 1
ATOM 2476 C C . PHE A 1 295 ? 5.209 -8.022 -15.391 1.00 96.25 295 PHE A C 1
ATOM 2478 O O . PHE A 1 295 ? 5.812 -8.946 -15.937 1.00 96.25 295 PHE A O 1
ATOM 2485 N N . GLU A 1 296 ? 4.850 -6.911 -16.034 1.00 95.81 296 GLU A N 1
ATOM 2486 C CA . GLU A 1 296 ? 5.073 -6.697 -17.467 1.00 95.81 296 GLU A CA 1
ATOM 2487 C C . GLU A 1 296 ? 6.561 -6.736 -17.834 1.00 95.81 296 GLU A C 1
ATOM 2489 O O . GLU A 1 296 ? 6.940 -7.380 -18.810 1.00 95.81 296 GLU A O 1
ATOM 2494 N N . PHE A 1 297 ? 7.425 -6.091 -17.048 1.00 96.19 297 PHE A N 1
ATOM 2495 C CA . PHE A 1 297 ? 8.863 -6.046 -17.336 1.00 96.19 297 PHE A CA 1
ATOM 2496 C C . PHE A 1 297 ? 9.621 -7.317 -16.926 1.00 96.19 297 PHE A C 1
ATOM 2498 O O . PHE A 1 297 ? 10.713 -7.563 -17.437 1.00 96.19 297 PHE A O 1
ATOM 2505 N N . THR A 1 298 ? 9.059 -8.138 -16.034 1.00 96.00 298 THR A N 1
ATOM 2506 C CA . THR A 1 298 ? 9.710 -9.374 -15.565 1.00 96.00 298 THR A CA 1
ATOM 2507 C C . THR A 1 298 ? 9.282 -10.605 -16.360 1.00 96.00 298 THR A C 1
ATOM 2509 O O . THR A 1 298 ? 10.114 -11.464 -16.650 1.00 96.00 298 THR A O 1
ATOM 2512 N N . TYR A 1 299 ? 7.991 -10.726 -16.687 1.00 94.62 299 TYR A N 1
ATOM 2513 C CA . TYR A 1 299 ? 7.415 -11.976 -17.200 1.00 94.62 299 TYR A CA 1
ATOM 2514 C C . TYR A 1 299 ? 6.950 -11.921 -18.655 1.00 94.62 299 TYR A C 1
ATOM 2516 O O . TYR A 1 299 ? 6.779 -12.983 -19.256 1.00 94.62 299 TYR A O 1
ATOM 2524 N N . ASN A 1 300 ? 6.750 -10.734 -19.229 1.00 94.00 300 ASN A N 1
ATOM 2525 C CA . ASN A 1 300 ? 6.366 -10.604 -20.631 1.00 94.00 300 ASN A CA 1
ATOM 2526 C C . ASN A 1 300 ? 7.579 -10.263 -21.499 1.00 94.00 300 ASN A C 1
ATOM 2528 O O . ASN A 1 300 ? 8.447 -9.474 -21.128 1.00 94.00 300 ASN A O 1
ATOM 2532 N N . PHE A 1 301 ? 7.610 -10.849 -22.693 1.00 92.56 301 PHE A N 1
ATOM 2533 C CA . PHE A 1 301 ? 8.503 -10.408 -23.759 1.00 92.56 301 PHE A CA 1
ATOM 2534 C C . PHE A 1 301 ? 8.137 -8.983 -24.196 1.00 92.56 301 PHE A C 1
ATOM 2536 O O . PHE A 1 301 ? 6.983 -8.569 -24.064 1.00 92.56 301 PHE A O 1
ATOM 2543 N N . TYR A 1 302 ? 9.107 -8.230 -24.722 1.00 92.75 302 TYR A N 1
ATOM 2544 C CA . TYR A 1 302 ? 8.908 -6.819 -25.072 1.00 92.75 302 TYR A CA 1
ATOM 2545 C C . TYR A 1 302 ? 7.811 -6.594 -26.123 1.00 92.75 302 TYR A C 1
ATOM 2547 O O . TYR A 1 302 ? 7.085 -5.612 -26.026 1.00 92.75 302 TYR A O 1
ATOM 2555 N N . ASP A 1 303 ? 7.612 -7.527 -27.057 1.00 91.00 303 ASP A N 1
ATOM 2556 C CA . ASP A 1 303 ? 6.527 -7.504 -28.052 1.00 91.00 303 ASP A CA 1
ATOM 2557 C C . ASP A 1 303 ? 5.122 -7.640 -27.426 1.00 91.00 303 ASP A C 1
ATOM 2559 O O . ASP A 1 303 ? 4.125 -7.150 -27.968 1.00 91.00 303 ASP A O 1
ATOM 2563 N N . LYS A 1 304 ? 5.039 -8.301 -26.266 1.00 93.19 304 LYS A N 1
ATOM 2564 C CA . LYS A 1 304 ? 3.807 -8.532 -25.498 1.00 93.19 304 LYS A CA 1
ATOM 2565 C C . LYS A 1 304 ? 3.635 -7.574 -24.323 1.00 93.19 304 LYS A C 1
ATOM 2567 O O . LYS A 1 304 ? 2.543 -7.519 -23.762 1.00 93.19 304 LYS A O 1
ATOM 2572 N N . ASN A 1 305 ? 4.676 -6.834 -23.952 1.00 94.88 305 ASN A N 1
ATOM 2573 C CA . ASN A 1 305 ? 4.642 -5.880 -22.854 1.00 94.88 305 ASN A CA 1
ATOM 2574 C C . ASN A 1 305 ? 3.806 -4.656 -23.247 1.00 94.88 305 ASN A C 1
ATOM 2576 O O . ASN A 1 305 ? 4.110 -3.949 -24.206 1.00 94.88 305 ASN A O 1
ATOM 2580 N N . LYS A 1 306 ? 2.748 -4.381 -22.482 1.00 93.69 306 LYS A N 1
ATOM 2581 C CA . LYS A 1 306 ? 1.772 -3.332 -22.828 1.00 93.69 306 LYS A CA 1
ATOM 2582 C C . LYS A 1 306 ? 2.298 -1.895 -22.715 1.00 93.69 306 LYS A C 1
ATOM 2584 O O . LYS A 1 306 ? 1.651 -0.970 -23.210 1.00 93.69 306 LYS A O 1
ATOM 2589 N N . TYR A 1 307 ? 3.433 -1.684 -22.052 1.00 94.38 307 TYR A N 1
ATOM 2590 C CA . TYR A 1 307 ? 4.050 -0.364 -21.910 1.00 94.38 307 TYR A CA 1
ATOM 2591 C C . TYR A 1 307 ? 5.083 -0.069 -23.000 1.00 94.38 307 TYR A C 1
ATOM 2593 O O . TYR A 1 307 ? 5.388 1.103 -23.231 1.00 94.38 307 TYR A O 1
ATOM 2601 N N . ILE A 1 308 ? 5.591 -1.100 -23.682 1.00 94.94 308 ILE A N 1
ATOM 2602 C CA . ILE A 1 308 ? 6.575 -0.950 -24.753 1.00 94.94 308 ILE A CA 1
ATOM 2603 C C . ILE A 1 308 ? 5.899 -0.441 -26.028 1.00 94.94 308 ILE A C 1
ATOM 2605 O O . ILE A 1 308 ? 4.828 -0.904 -26.419 1.00 94.94 308 ILE A O 1
ATOM 2609 N N . LYS A 1 309 ? 6.518 0.556 -26.663 1.00 91.94 309 LYS A N 1
ATOM 2610 C CA . LYS A 1 309 ? 6.082 1.123 -27.938 1.00 91.94 309 LYS A CA 1
ATOM 2611 C C . LYS A 1 309 ? 6.219 0.065 -29.039 1.00 91.94 309 LYS A C 1
ATOM 2613 O O . LYS A 1 309 ? 7.297 -0.498 -29.208 1.00 91.94 309 LYS A O 1
ATOM 2618 N N . LYS A 1 310 ? 5.118 -0.188 -29.746 1.00 85.94 310 LYS A N 1
ATOM 2619 C CA . LYS A 1 310 ? 5.041 -1.134 -30.865 1.00 85.94 310 LYS A CA 1
ATOM 2620 C C . LYS A 1 310 ? 5.463 -0.510 -32.182 1.00 85.94 310 LYS A C 1
ATOM 2622 O O . LYS A 1 310 ? 5.244 0.716 -32.337 1.00 85.94 310 LYS A O 1
#

Foldseek 3Di:
DFFQQWADPDQQWIDRAPQKIKGFDLVVLVVQQVLADPFAKEKDWDWDAPLLAPDPDPDAPADPVRGTQTFKMKIATDGHLVRLLPDDLLVRIDMDGQDDDALDLPDDRVVSSVVSLVVVQVVLQVRLHQEYEYAPCPVVQVVNQVSCQVCVVVCPPPHRNQWDQDPVVRGIGGHYHHCLVNQQQGMFMAQAAPVNDGLDDPVPFAAHN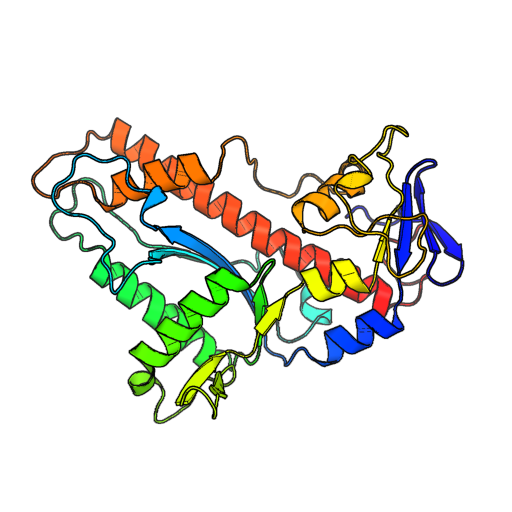VDRNTTGDRGLVSVCSNVVVRDDPPADDDPDDLSNLSSLLSCLSRPDSPDHDDPVSVVVNVVSVVSNNRVRSRSSSSVSVVSSVSCLSNPPDLVPRRRHND